Protein AF-L8JLE4-F1 (afdb_monomer_lite)

Radius of gyration: 19.49 Å; chains: 1; bounding box: 51×29×61 Å

Sequence (189 aa):
MNAYKGDLSGYEKYTSSFHVGIQLNRKHRVNGNFNMGFGNINGENRNFTFESDQQPLPVPNKFVKTQFFYINYDLHYNIIKKKNVILYFSQGIGLIRFSPEDADGNSLTENQNTREADETYRKESFMLPTSLGAIFILPNQYGVSVQAGFYNTLTDYLDNISNLGDSKKDNILAFRLAFFVPVKFKDEQ

pLDDT: mean 92.21, std 7.33, range [43.84, 98.38]

Structure (mmCIF, N/CA/C/O backbone):
data_AF-L8JLE4-F1
#
_entry.id   AF-L8JLE4-F1
#
loop_
_atom_site.group_PDB
_atom_site.id
_atom_site.type_symbol
_atom_site.label_atom_id
_atom_site.label_alt_id
_atom_site.label_comp_id
_atom_site.label_asym_id
_atom_site.label_entity_id
_atom_site.label_seq_id
_atom_site.pdbx_PDB_ins_code
_atom_site.Cartn_x
_atom_site.Cartn_y
_atom_site.Cartn_z
_atom_site.occupancy
_atom_site.B_iso_or_equiv
_atom_site.auth_seq_id
_atom_site.auth_comp_id
_atom_site.auth_asym_id
_atom_site.auth_atom_id
_atom_site.pdbx_PDB_model_num
ATOM 1 N N . MET A 1 1 ? -10.608 -1.095 -2.701 1.00 91.75 1 MET A N 1
ATOM 2 C CA . MET A 1 1 ? -10.269 -0.531 -4.023 1.00 91.75 1 MET A CA 1
ATOM 3 C C . MET A 1 1 ? -8.978 0.240 -3.888 1.00 91.75 1 MET A C 1
ATOM 5 O O . MET A 1 1 ? -8.827 0.927 -2.884 1.00 91.75 1 MET A O 1
ATOM 9 N N . ASN A 1 2 ? -8.081 0.146 -4.864 1.00 92.94 2 ASN A N 1
ATOM 10 C CA . ASN A 1 2 ? -6.806 0.853 -4.850 1.00 92.94 2 ASN A CA 1
ATOM 11 C C . ASN A 1 2 ? -6.581 1.615 -6.152 1.00 92.94 2 ASN A C 1
ATOM 13 O O . ASN A 1 2 ? -6.945 1.110 -7.211 1.00 92.94 2 ASN A O 1
ATOM 17 N N . ALA A 1 3 ? -5.926 2.762 -6.064 1.00 94.00 3 ALA A N 1
ATOM 18 C CA . ALA A 1 3 ? -5.353 3.486 -7.186 1.00 94.00 3 ALA A CA 1
ATOM 19 C C . ALA A 1 3 ? -3.873 3.748 -6.906 1.00 94.00 3 ALA A C 1
ATOM 21 O O . ALA A 1 3 ? -3.465 3.870 -5.752 1.00 94.00 3 ALA A O 1
ATOM 22 N N . TYR A 1 4 ? -3.073 3.832 -7.958 1.00 93.00 4 TYR A N 1
ATOM 23 C CA . TYR A 1 4 ? -1.621 3.940 -7.870 1.00 93.00 4 TYR A CA 1
ATOM 24 C C . TYR A 1 4 ? -1.125 5.278 -8.406 1.00 93.00 4 TYR A C 1
ATOM 26 O O . TYR A 1 4 ? -1.687 5.799 -9.370 1.00 93.00 4 TYR A O 1
ATOM 34 N N . LYS A 1 5 ? -0.067 5.801 -7.784 1.00 93.12 5 LYS A N 1
ATOM 35 C CA . LYS A 1 5 ? 0.724 6.906 -8.308 1.00 93.12 5 LYS A CA 1
ATOM 36 C C . LYS A 1 5 ? 2.210 6.553 -8.354 1.00 93.12 5 LYS A C 1
ATOM 38 O O . LYS A 1 5 ? 2.770 6.221 -7.308 1.00 93.12 5 LYS A O 1
ATOM 43 N N . GLY A 1 6 ? 2.798 6.759 -9.530 1.00 91.25 6 GLY A N 1
ATOM 44 C CA . GLY A 1 6 ? 4.232 6.742 -9.833 1.00 91.25 6 GLY A CA 1
ATOM 45 C C . GLY A 1 6 ? 4.472 7.180 -11.280 1.00 91.25 6 GLY A C 1
ATOM 46 O O . GLY A 1 6 ? 3.739 8.054 -11.750 1.00 91.25 6 GLY A O 1
ATOM 47 N N . ASP A 1 7 ? 5.445 6.610 -11.991 1.00 91.06 7 ASP A N 1
ATOM 48 C CA . ASP A 1 7 ? 5.823 7.076 -13.337 1.00 91.06 7 ASP A CA 1
ATOM 49 C C . ASP A 1 7 ? 4.777 6.725 -14.404 1.00 91.06 7 ASP A C 1
ATOM 51 O O . ASP A 1 7 ? 4.547 7.480 -15.357 1.00 91.06 7 ASP A O 1
ATOM 55 N N . LEU A 1 8 ? 4.078 5.600 -14.223 1.00 90.44 8 LEU A N 1
ATOM 56 C CA . LEU A 1 8 ? 3.057 5.137 -15.168 1.00 90.44 8 LEU A CA 1
ATOM 57 C C . LEU A 1 8 ? 1.608 5.514 -14.801 1.00 90.44 8 LEU A C 1
ATOM 59 O O . LEU A 1 8 ? 0.689 5.138 -15.529 1.00 90.44 8 LEU A O 1
ATOM 63 N N . SER A 1 9 ? 1.333 6.202 -13.685 1.00 92.44 9 SER A N 1
ATOM 64 C CA . SER A 1 9 ? -0.040 6.636 -13.352 1.00 92.44 9 SER A CA 1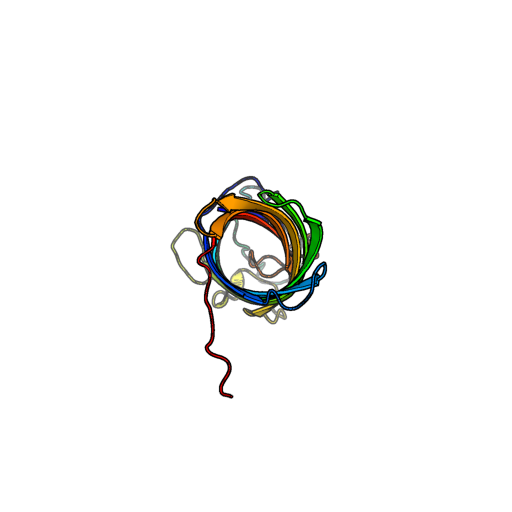
ATOM 65 C C . SER A 1 9 ? -0.109 7.739 -12.294 1.00 92.44 9 SER A C 1
ATOM 67 O O . SER A 1 9 ? 0.752 7.837 -11.428 1.00 92.44 9 SER A O 1
ATOM 69 N N . GLY A 1 10 ? -1.196 8.521 -12.307 1.00 91.00 10 GLY A N 1
ATOM 70 C CA . GLY A 1 10 ? -1.498 9.586 -11.343 1.00 91.00 10 GLY A CA 1
ATOM 71 C C . GLY A 1 10 ? -2.768 9.371 -10.505 1.00 91.00 10 GLY A C 1
ATOM 72 O O . GLY A 1 10 ? -3.439 10.349 -10.193 1.00 91.00 10 GLY A O 1
ATOM 73 N N . TYR A 1 11 ? -3.100 8.128 -10.129 1.00 90.19 11 TYR A N 1
ATOM 74 C CA . TYR A 1 11 ? -4.356 7.692 -9.477 1.00 90.19 11 TYR A CA 1
ATOM 75 C C . TYR A 1 11 ? -5.583 7.547 -10.391 1.00 90.19 11 TYR A C 1
ATOM 77 O O . TYR A 1 11 ? -6.723 7.662 -9.946 1.00 90.19 11 TYR A O 1
ATOM 85 N N . GLU A 1 12 ? -5.372 7.248 -11.666 1.00 87.25 12 GLU A N 1
ATOM 86 C CA . GLU A 1 12 ? -6.450 7.254 -12.664 1.00 87.25 12 GLU A CA 1
ATOM 87 C C . GLU A 1 12 ? -7.260 5.950 -12.704 1.00 87.25 12 GLU A C 1
ATOM 89 O O . GLU A 1 12 ? -8.436 5.949 -13.070 1.00 87.25 12 GLU A O 1
ATOM 94 N N . LYS A 1 13 ? -6.643 4.821 -12.329 1.00 90.56 13 LYS A N 1
ATOM 95 C CA . LYS A 1 13 ? -7.244 3.485 -12.438 1.00 90.56 13 LYS A CA 1
ATOM 96 C C . LYS A 1 13 ? -7.468 2.866 -11.066 1.00 90.56 13 LYS A C 1
ATOM 98 O O . LYS A 1 13 ? -6.533 2.708 -10.282 1.00 90.56 13 LYS A O 1
ATOM 103 N N . TYR A 1 14 ? -8.709 2.448 -10.816 1.00 92.19 14 TYR A N 1
ATOM 104 C CA . TYR A 1 14 ? -9.087 1.739 -9.601 1.00 92.19 14 TYR A CA 1
ATOM 105 C C . TYR A 1 14 ? -9.151 0.233 -9.820 1.00 92.19 14 TYR A C 1
ATOM 107 O O . TYR A 1 14 ? -9.720 -0.262 -10.789 1.00 92.19 14 TYR A O 1
ATOM 115 N N . THR A 1 15 ? -8.606 -0.500 -8.864 1.00 94.38 15 THR A N 1
ATOM 116 C CA . THR A 1 15 ? -8.507 -1.961 -8.866 1.00 94.38 15 THR A CA 1
ATOM 117 C C . THR A 1 15 ? -9.026 -2.523 -7.547 1.00 94.38 15 THR A C 1
ATOM 119 O O . THR A 1 15 ? -9.175 -1.807 -6.551 1.00 94.38 15 THR A O 1
ATOM 122 N N . SER A 1 16 ? -9.370 -3.806 -7.528 1.00 92.12 16 SER A N 1
ATOM 123 C CA . SER A 1 16 ? -9.903 -4.474 -6.342 1.00 92.12 16 SER A CA 1
ATOM 124 C C . SER A 1 16 ? -8.796 -4.914 -5.376 1.00 92.12 16 SER A C 1
ATOM 126 O O . SER A 1 16 ? -7.662 -5.209 -5.758 1.00 92.12 16 SER A O 1
ATOM 128 N N . SER A 1 17 ? -9.152 -4.956 -4.093 1.00 94.19 17 SER A N 1
ATOM 129 C CA . SER A 1 17 ? -8.318 -5.471 -3.007 1.00 94.19 17 SER A CA 1
ATOM 130 C C . SER A 1 17 ? -9.176 -6.135 -1.951 1.00 94.19 17 SER A C 1
ATOM 132 O O . SER A 1 17 ? -10.320 -5.733 -1.724 1.00 94.19 17 SER A O 1
ATOM 134 N N . PHE A 1 18 ? -8.588 -7.118 -1.283 1.00 96.56 18 PHE A N 1
ATOM 135 C CA . PHE A 1 18 ? -9.144 -7.784 -0.122 1.00 96.56 18 PHE A CA 1
ATOM 136 C C . PHE A 1 18 ? -8.224 -7.570 1.078 1.00 96.56 18 PHE A C 1
ATOM 138 O O . PHE A 1 18 ? -7.002 -7.503 0.941 1.00 96.56 18 PHE A O 1
ATOM 145 N N . HIS A 1 19 ? -8.813 -7.454 2.262 1.00 96.12 19 HIS A N 1
ATOM 146 C CA . HIS A 1 19 ? -8.064 -7.315 3.500 1.00 96.12 19 HIS A CA 1
ATOM 147 C C . HIS A 1 19 ? -8.797 -7.997 4.647 1.00 96.12 19 HIS A C 1
ATOM 149 O O . HIS A 1 19 ? -10.021 -8.115 4.649 1.00 96.12 19 HIS A O 1
ATOM 155 N N . VAL A 1 20 ? -8.022 -8.410 5.638 1.00 97.19 20 VAL A N 1
ATOM 156 C CA . VAL A 1 20 ? -8.501 -8.935 6.909 1.00 97.19 20 VAL A CA 1
ATOM 157 C C . VAL A 1 20 ? -7.618 -8.375 8.015 1.00 97.19 20 VAL A C 1
ATOM 159 O O . VAL A 1 20 ? -6.424 -8.138 7.816 1.00 97.19 20 VAL A O 1
ATOM 162 N N . GLY A 1 21 ? -8.201 -8.134 9.181 1.00 96.12 21 GLY A N 1
ATOM 163 C CA . GLY A 1 21 ? -7.460 -7.575 10.297 1.00 96.12 21 GLY A CA 1
ATOM 164 C C . GLY A 1 21 ? -8.092 -7.871 11.644 1.00 96.12 21 GLY A C 1
ATOM 165 O O . GLY A 1 21 ? -9.248 -8.283 11.740 1.00 96.12 21 GLY A O 1
ATOM 166 N N . ILE A 1 22 ? -7.297 -7.663 12.686 1.00 96.19 22 ILE A N 1
ATOM 167 C CA . ILE A 1 22 ? -7.683 -7.816 14.083 1.00 96.19 22 ILE A CA 1
ATOM 168 C C . ILE A 1 22 ? -7.413 -6.489 14.786 1.00 96.19 22 ILE A C 1
ATOM 170 O O . ILE A 1 22 ? -6.262 -6.085 14.966 1.00 96.19 22 ILE A O 1
ATOM 174 N N . GLN A 1 23 ? -8.488 -5.845 15.242 1.00 94.75 23 GLN A N 1
ATOM 175 C CA . GLN A 1 23 ? -8.408 -4.608 16.010 1.00 94.75 23 GLN A CA 1
ATOM 176 C C . GLN A 1 23 ? -8.417 -4.894 17.517 1.00 94.75 23 GLN A C 1
ATOM 178 O O . GLN A 1 23 ? -9.382 -5.410 18.081 1.00 94.75 23 GLN A O 1
ATOM 183 N N . LEU A 1 24 ? -7.346 -4.485 18.190 1.00 93.25 24 LEU A N 1
ATOM 184 C CA . LEU A 1 24 ? -7.148 -4.590 19.630 1.00 93.25 24 LEU A CA 1
ATOM 185 C C . LEU A 1 24 ? -7.745 -3.368 20.338 1.00 93.25 24 LEU A C 1
ATOM 187 O O . LEU A 1 24 ? -7.118 -2.311 20.453 1.00 93.25 24 LEU A O 1
ATOM 191 N N . ASN A 1 25 ? -8.954 -3.530 20.871 1.00 86.69 25 ASN A N 1
ATOM 192 C CA . ASN A 1 25 ? -9.692 -2.475 21.571 1.00 86.69 25 ASN A CA 1
ATOM 193 C C . ASN A 1 25 ? -9.331 -2.378 23.066 1.00 86.69 25 ASN A C 1
ATOM 195 O O . ASN A 1 25 ? -10.204 -2.473 23.925 1.00 86.69 25 ASN A O 1
ATOM 199 N N . ARG A 1 26 ? -8.041 -2.218 23.398 1.00 76.56 26 ARG A N 1
ATOM 200 C CA . ARG A 1 26 ? -7.573 -2.214 24.802 1.00 76.56 26 ARG A CA 1
ATOM 201 C C . ARG A 1 26 ? -7.753 -0.878 25.528 1.00 76.56 26 ARG A C 1
ATOM 203 O O . ARG A 1 26 ? -7.995 -0.876 26.730 1.00 76.56 26 ARG A O 1
ATOM 210 N N . LYS A 1 27 ? -7.599 0.264 24.846 1.00 78.69 27 LYS A N 1
ATOM 211 C CA . LYS A 1 27 ? -7.670 1.602 25.470 1.00 78.69 27 LYS A CA 1
ATOM 212 C C . LYS A 1 27 ? -8.789 2.441 24.857 1.00 78.69 27 LYS A C 1
ATOM 214 O O . LYS A 1 27 ? -9.304 2.163 23.781 1.00 78.69 27 LYS A O 1
ATOM 219 N N . HIS A 1 28 ? -9.195 3.506 25.551 1.00 78.62 28 HIS A N 1
ATOM 220 C CA . HIS A 1 28 ? -10.363 4.281 25.130 1.00 78.62 28 HIS A CA 1
ATOM 221 C C . HIS A 1 28 ? -10.150 5.032 23.798 1.00 78.62 28 HIS A C 1
ATOM 223 O O . HIS A 1 28 ? -11.042 5.013 22.945 1.00 78.62 28 HIS A O 1
ATOM 229 N N . ARG A 1 29 ? -8.977 5.654 23.600 1.00 89.62 29 ARG A N 1
ATOM 230 C CA . ARG A 1 29 ? -8.673 6.500 22.427 1.00 89.62 29 ARG A CA 1
ATOM 231 C C . ARG A 1 29 ? -7.666 5.916 21.439 1.00 89.62 29 ARG A C 1
ATOM 233 O O . ARG A 1 29 ? -7.718 6.302 20.282 1.00 89.62 29 ARG A O 1
ATOM 240 N N . VAL A 1 30 ? -6.784 5.016 21.870 1.00 93.88 30 VAL A N 1
ATOM 241 C CA . VAL A 1 30 ? -5.740 4.431 21.015 1.00 93.88 30 VAL A CA 1
ATOM 242 C C . VAL A 1 30 ? -5.924 2.926 20.962 1.00 93.88 30 VAL A C 1
ATOM 244 O O . VAL A 1 30 ? -5.908 2.273 22.003 1.00 93.88 30 VAL A O 1
ATOM 247 N N . ASN A 1 31 ? -6.077 2.390 19.760 1.00 94.88 31 ASN A N 1
ATOM 248 C CA . ASN A 1 31 ? -6.218 0.963 19.515 1.00 94.88 31 ASN A CA 1
ATOM 249 C C . ASN A 1 31 ? -5.098 0.494 18.590 1.00 94.88 31 ASN A C 1
ATOM 251 O O . ASN A 1 31 ? -4.696 1.221 17.685 1.00 94.88 31 ASN A O 1
ATOM 255 N N . GLY A 1 32 ? -4.605 -0.717 18.821 1.00 95.62 32 GLY A N 1
ATOM 256 C CA . GLY A 1 32 ? -3.736 -1.386 17.858 1.00 95.62 32 GLY A CA 1
ATOM 257 C C . GLY A 1 32 ? -4.589 -2.107 16.825 1.00 95.62 32 GLY A C 1
ATOM 258 O O . GLY A 1 32 ? -5.673 -2.585 17.155 1.00 95.62 32 GLY A O 1
ATOM 259 N N . ASN A 1 33 ? -4.118 -2.204 15.593 1.00 95.69 33 ASN A N 1
ATOM 260 C CA . ASN A 1 33 ? -4.791 -2.966 14.555 1.00 95.69 33 ASN A CA 1
ATOM 261 C C . ASN A 1 33 ? -3.752 -3.696 13.705 1.00 95.69 33 ASN A C 1
ATOM 263 O O . ASN A 1 33 ? -2.846 -3.075 13.160 1.00 95.69 33 ASN A O 1
ATOM 267 N N . PHE A 1 34 ? -3.860 -5.018 13.627 1.00 97.56 34 PHE A N 1
ATOM 268 C CA . PHE A 1 34 ? -3.024 -5.828 12.749 1.00 97.56 34 PHE A CA 1
ATOM 269 C C . PHE A 1 34 ? -3.809 -6.128 11.482 1.00 97.56 34 PHE A C 1
ATOM 271 O O . PHE A 1 34 ? -4.915 -6.653 11.572 1.00 97.56 34 PHE A O 1
ATOM 278 N N . ASN A 1 35 ? -3.253 -5.819 10.315 1.00 96.94 35 ASN A N 1
ATOM 279 C CA . ASN A 1 35 ? -3.920 -6.033 9.039 1.00 96.94 35 ASN A CA 1
ATOM 280 C C . ASN A 1 35 ? -3.011 -6.786 8.082 1.00 96.94 35 ASN A C 1
ATOM 282 O O . ASN A 1 35 ? -1.797 -6.595 8.058 1.00 96.94 35 ASN A O 1
ATOM 286 N N . MET A 1 36 ? -3.640 -7.586 7.237 1.00 97.56 36 MET A N 1
ATOM 287 C CA . MET A 1 36 ? -3.027 -8.131 6.042 1.00 97.56 36 MET A CA 1
ATOM 288 C C . MET A 1 36 ? -4.001 -8.026 4.879 1.00 97.56 36 MET A C 1
ATOM 290 O O . MET A 1 36 ? -5.221 -7.972 5.064 1.00 97.56 36 MET A O 1
ATOM 294 N N . GLY A 1 37 ? -3.477 -7.989 3.667 1.00 97.19 37 GLY A N 1
ATOM 295 C CA . GLY A 1 37 ? -4.316 -7.915 2.487 1.00 97.19 37 GLY A CA 1
ATOM 296 C C . GLY A 1 37 ? -3.556 -8.215 1.218 1.00 97.19 37 GLY A C 1
ATOM 297 O O . GLY A 1 37 ? -2.329 -8.259 1.195 1.00 97.19 37 GLY A O 1
ATOM 298 N N . PHE A 1 38 ? -4.320 -8.420 0.158 1.00 97.44 38 PHE A N 1
ATOM 299 C CA . PHE A 1 38 ? -3.800 -8.599 -1.182 1.00 97.44 38 PHE A CA 1
ATOM 300 C C . PHE A 1 38 ? -4.648 -7.806 -2.169 1.00 97.44 38 PHE A C 1
ATOM 302 O O . PHE A 1 38 ? -5.833 -7.536 -1.942 1.00 97.44 38 PHE A O 1
ATOM 309 N N . GLY A 1 39 ? -4.046 -7.399 -3.271 1.00 96.38 39 GLY A N 1
ATOM 310 C CA . GLY A 1 39 ? -4.737 -6.623 -4.281 1.00 96.38 39 GLY A CA 1
ATOM 311 C C . GLY A 1 39 ? -3.906 -6.442 -5.528 1.00 96.38 39 GLY A C 1
ATOM 312 O O . GLY A 1 39 ? -2.828 -7.011 -5.675 1.00 96.38 39 GLY A O 1
ATOM 313 N N . ASN A 1 40 ? -4.446 -5.628 -6.419 1.00 95.75 40 ASN A N 1
ATOM 314 C CA . ASN A 1 40 ? -3.776 -5.234 -7.642 1.00 95.75 40 ASN A CA 1
ATOM 315 C C . ASN A 1 40 ? -3.635 -3.715 -7.670 1.00 95.75 40 ASN A C 1
ATOM 317 O O . ASN A 1 40 ? -4.337 -3.019 -6.931 1.00 95.75 40 ASN A O 1
ATOM 321 N N . ILE A 1 41 ? -2.747 -3.230 -8.525 1.00 95.62 41 ILE A N 1
ATOM 322 C CA . ILE A 1 41 ? -2.707 -1.869 -9.054 1.00 95.62 41 ILE A CA 1
ATOM 323 C C . ILE A 1 41 ? -2.348 -1.946 -10.537 1.00 95.62 41 ILE A C 1
ATOM 325 O O . ILE A 1 41 ? -1.662 -2.878 -10.954 1.00 95.62 41 ILE A O 1
ATOM 329 N N . ASN A 1 42 ? -2.793 -0.963 -11.315 1.00 94.94 42 ASN A N 1
ATOM 330 C CA . ASN A 1 42 ? -2.479 -0.871 -12.737 1.00 94.94 42 ASN A CA 1
ATOM 331 C C . ASN A 1 42 ? -1.938 0.527 -13.050 1.00 94.94 42 ASN A C 1
ATOM 333 O O . ASN A 1 42 ? -2.468 1.513 -12.532 1.00 94.94 42 ASN A O 1
ATOM 337 N N . GLY A 1 43 ? -0.957 0.604 -13.944 1.00 93.69 43 GLY A N 1
ATOM 338 C CA . GLY A 1 43 ? -0.424 1.845 -14.504 1.00 93.69 43 GLY A CA 1
ATOM 339 C C . GLY A 1 43 ? -0.294 1.746 -16.020 1.00 93.69 43 GLY A C 1
ATOM 340 O O . GLY A 1 43 ? -0.116 0.658 -16.566 1.00 93.69 43 GLY A O 1
ATOM 341 N N . GLU A 1 44 ? -0.453 2.866 -16.717 1.00 93.69 44 GLU A N 1
ATOM 342 C CA . GLU A 1 44 ? -0.236 2.948 -18.159 1.00 93.69 44 GLU A CA 1
ATOM 343 C C . GLU A 1 44 ? 0.154 4.369 -18.561 1.00 93.69 44 GLU A C 1
ATOM 345 O O . GLU A 1 44 ? -0.623 5.302 -18.375 1.00 93.69 44 GLU A O 1
ATOM 350 N N . ASN A 1 45 ? 1.310 4.506 -19.204 1.00 92.69 45 ASN A N 1
ATOM 351 C CA . ASN A 1 45 ? 1.731 5.732 -19.862 1.00 92.69 45 ASN A CA 1
ATOM 352 C C . ASN A 1 45 ? 2.307 5.401 -21.247 1.00 92.69 45 ASN A C 1
ATOM 354 O O . ASN A 1 45 ? 3.463 5.013 -21.404 1.00 92.69 45 ASN A O 1
ATOM 358 N N . ARG A 1 46 ? 1.483 5.557 -22.291 1.00 89.00 46 ARG A N 1
ATOM 359 C CA . ARG A 1 46 ? 1.880 5.253 -23.682 1.00 89.00 46 ARG A CA 1
ATOM 360 C C . ARG A 1 46 ? 2.965 6.187 -24.217 1.00 89.00 46 ARG A C 1
ATOM 362 O O . ARG A 1 46 ? 3.728 5.793 -25.106 1.00 89.00 46 ARG A O 1
ATOM 369 N N . ASN A 1 47 ? 3.021 7.390 -23.656 1.00 90.19 47 ASN A N 1
ATOM 370 C CA . ASN A 1 47 ? 3.949 8.449 -24.021 1.00 90.19 47 ASN A CA 1
ATOM 371 C C . ASN A 1 47 ? 5.126 8.522 -23.040 1.00 90.19 47 ASN A C 1
ATOM 373 O O . ASN A 1 47 ? 5.768 9.562 -22.961 1.00 90.19 47 ASN A O 1
ATOM 377 N N . PHE A 1 48 ? 5.392 7.448 -22.286 1.00 89.56 48 PHE A N 1
ATOM 378 C CA . PHE A 1 48 ? 6.547 7.387 -21.404 1.00 89.56 48 PHE A CA 1
ATOM 379 C C . PHE A 1 48 ? 7.836 7.567 -22.211 1.00 89.56 48 PHE A C 1
ATOM 381 O O . PHE A 1 48 ? 8.063 6.877 -23.213 1.00 89.56 48 PHE A O 1
ATOM 388 N N . THR A 1 49 ? 8.646 8.517 -21.764 1.00 87.31 49 THR A N 1
ATOM 389 C CA . THR A 1 49 ? 9.958 8.862 -22.302 1.00 87.31 49 THR A CA 1
ATOM 390 C C . THR A 1 49 ? 10.953 8.822 -21.159 1.00 87.31 49 THR A C 1
ATOM 392 O O . THR A 1 49 ? 10.608 9.221 -20.051 1.00 87.31 49 THR A O 1
ATOM 395 N N . PHE A 1 50 ? 12.168 8.377 -21.445 1.00 89.31 50 PHE A N 1
ATOM 396 C CA . PHE A 1 50 ? 13.251 8.267 -20.478 1.00 89.31 50 PHE A CA 1
ATOM 397 C C . PHE A 1 50 ? 14.546 8.767 -21.115 1.00 89.31 50 PHE A C 1
ATOM 399 O O . PHE A 1 50 ? 14.673 8.792 -22.345 1.00 89.31 50 PHE A O 1
ATOM 406 N N . GLU A 1 51 ? 15.500 9.134 -20.274 1.00 84.75 51 GLU A N 1
ATOM 407 C CA . GLU A 1 51 ? 16.869 9.445 -20.670 1.00 84.75 51 GLU A CA 1
ATOM 408 C C . GLU A 1 51 ? 17.781 8.367 -20.078 1.00 84.75 51 GLU A C 1
ATOM 410 O O . GLU A 1 51 ? 17.690 8.063 -18.893 1.00 84.75 51 GLU A O 1
ATOM 415 N N . SER A 1 52 ? 18.619 7.745 -20.910 1.00 84.62 52 SER A N 1
ATOM 416 C CA . SER A 1 52 ? 19.578 6.723 -20.481 1.00 84.62 52 SER A CA 1
ATOM 417 C C . SER A 1 52 ? 20.815 6.779 -21.368 1.00 84.62 52 SER A C 1
ATOM 419 O O . SER A 1 52 ? 20.707 6.840 -22.596 1.00 84.62 52 SER A O 1
ATOM 421 N N . ASP A 1 53 ? 21.987 6.715 -20.742 1.00 85.62 53 ASP A N 1
ATOM 422 C CA . ASP A 1 53 ? 23.279 6.636 -21.429 1.00 85.62 53 ASP A CA 1
ATOM 423 C C . ASP A 1 53 ? 23.685 5.179 -21.740 1.00 85.62 53 ASP A C 1
ATOM 425 O O . ASP A 1 53 ? 24.742 4.923 -22.327 1.00 85.62 53 ASP A O 1
ATOM 429 N N . GLN A 1 54 ? 22.854 4.200 -21.361 1.00 85.00 54 GLN A N 1
ATOM 430 C CA . GLN A 1 54 ? 23.134 2.777 -21.523 1.00 85.00 54 GLN A CA 1
ATOM 431 C C . GLN A 1 54 ? 23.167 2.346 -22.999 1.00 85.00 54 GLN A C 1
ATOM 433 O O . GLN A 1 54 ? 22.363 2.781 -23.825 1.00 85.00 54 GLN A O 1
ATOM 438 N N . GLN A 1 55 ? 24.068 1.412 -23.328 1.00 84.81 55 GLN A N 1
ATOM 439 C CA . GLN A 1 55 ? 24.107 0.723 -24.622 1.00 84.81 55 GLN A CA 1
ATOM 440 C C . GLN A 1 55 ? 24.149 -0.807 -24.427 1.00 84.81 55 GLN A C 1
ATOM 442 O O . GLN A 1 55 ? 25.101 -1.302 -23.821 1.00 84.81 55 GLN A O 1
ATOM 447 N N . PRO A 1 56 ? 23.173 -1.576 -24.958 1.00 85.12 56 PRO A N 1
ATOM 448 C CA . PRO A 1 56 ? 21.993 -1.121 -25.699 1.00 85.12 56 PRO A CA 1
ATOM 449 C C . PRO A 1 56 ? 20.994 -0.372 -24.804 1.00 85.12 56 PRO A C 1
ATOM 451 O O . PRO A 1 56 ? 20.910 -0.638 -23.604 1.00 85.12 56 PRO A O 1
ATOM 454 N N . LEU A 1 57 ? 20.229 0.542 -25.409 1.00 88.25 57 LEU A N 1
ATOM 455 C CA . LEU A 1 57 ? 19.191 1.298 -24.706 1.00 88.25 57 LEU A CA 1
ATOM 456 C C . LEU A 1 57 ? 18.133 0.355 -24.102 1.00 88.25 57 LEU A C 1
ATOM 458 O O . LEU A 1 57 ? 17.708 -0.586 -24.786 1.00 88.25 57 LEU A O 1
ATOM 462 N N . PRO A 1 58 ? 17.677 0.612 -22.864 1.00 89.44 58 PRO A N 1
ATOM 463 C CA . PRO A 1 58 ? 16.601 -0.153 -22.259 1.00 89.44 58 PRO A CA 1
ATOM 464 C C . PRO A 1 58 ? 15.272 0.085 -22.987 1.00 89.44 58 PRO A C 1
ATOM 466 O O . PRO A 1 58 ? 15.063 1.084 -23.676 1.00 89.44 58 PRO A O 1
ATOM 469 N N . VAL A 1 59 ? 14.351 -0.861 -22.835 1.00 91.00 59 VAL A N 1
ATOM 470 C CA . VAL A 1 59 ? 12.994 -0.808 -23.385 1.00 91.00 59 VAL A CA 1
ATOM 471 C C . VAL A 1 59 ? 12.015 -0.847 -22.211 1.00 91.00 59 VAL A C 1
ATOM 473 O O . VAL A 1 59 ? 11.506 -1.920 -21.877 1.00 91.00 59 VAL A O 1
ATOM 476 N N . PRO A 1 60 ? 11.774 0.292 -21.536 1.00 91.56 60 PRO A N 1
ATOM 477 C CA . PRO A 1 60 ? 10.904 0.330 -20.371 1.00 91.56 60 PRO A CA 1
ATOM 478 C C . PRO A 1 60 ? 9.476 -0.064 -20.728 1.00 91.56 60 PRO A C 1
ATOM 480 O O . PRO A 1 60 ? 8.981 0.148 -21.843 1.00 91.56 60 PRO A O 1
ATOM 483 N N . ASN A 1 61 ? 8.785 -0.624 -19.744 1.00 93.19 61 ASN A N 1
ATOM 484 C CA . ASN A 1 61 ? 7.381 -0.955 -19.881 1.00 93.19 61 ASN A CA 1
ATOM 485 C C . ASN A 1 61 ? 6.523 0.318 -19.926 1.00 93.19 61 ASN A C 1
ATOM 487 O O . ASN A 1 61 ? 6.763 1.296 -19.232 1.00 93.19 61 ASN A O 1
ATOM 491 N N . LYS A 1 62 ? 5.473 0.296 -20.748 1.00 92.50 62 LYS A N 1
ATOM 492 C CA . LYS A 1 62 ? 4.481 1.389 -20.841 1.00 92.50 62 LYS A CA 1
ATOM 493 C C . LYS A 1 62 ? 3.184 1.079 -20.114 1.00 92.50 62 LYS A C 1
ATOM 495 O O . LYS A 1 62 ? 2.325 1.941 -19.953 1.00 92.50 62 LYS A O 1
ATOM 500 N N . PHE A 1 63 ? 3.030 -0.176 -19.725 1.00 94.38 63 PHE A N 1
ATOM 501 C CA . PHE A 1 63 ? 1.911 -0.707 -18.981 1.00 94.38 63 PHE A CA 1
ATOM 502 C C . PHE A 1 63 ? 2.475 -1.552 -17.852 1.00 94.38 63 PHE A C 1
ATOM 504 O O . PHE A 1 63 ? 3.503 -2.211 -18.014 1.00 94.38 63 PHE A O 1
ATOM 511 N N . VAL A 1 64 ? 1.786 -1.540 -16.723 1.00 95.25 64 VAL A N 1
ATOM 512 C CA . VAL A 1 64 ? 2.105 -2.413 -15.609 1.00 95.25 64 VAL A CA 1
ATOM 513 C C . VAL A 1 64 ? 0.833 -2.852 -14.911 1.00 95.25 64 VAL A C 1
ATOM 515 O O . VAL A 1 64 ? -0.093 -2.062 -14.688 1.00 95.25 64 VAL A O 1
ATOM 518 N N . LYS A 1 65 ? 0.807 -4.122 -14.533 1.00 96.50 65 LYS A N 1
ATOM 519 C CA . LYS A 1 65 ? -0.138 -4.671 -13.576 1.00 96.50 65 LYS A CA 1
ATOM 520 C C . LYS A 1 65 ? 0.663 -5.261 -12.432 1.00 96.50 65 LYS A C 1
ATOM 522 O O . LYS A 1 65 ? 1.409 -6.212 -12.619 1.00 96.50 65 LYS A O 1
ATOM 527 N N . THR A 1 66 ? 0.472 -4.726 -11.237 1.00 96.38 66 THR A N 1
ATOM 528 C CA . THR A 1 66 ? 1.225 -5.157 -10.062 1.00 96.38 66 THR A CA 1
ATOM 529 C C . THR A 1 66 ? 0.294 -5.787 -9.057 1.00 96.38 66 THR A C 1
ATOM 531 O O . THR A 1 66 ? -0.587 -5.139 -8.487 1.00 96.38 66 THR A O 1
ATOM 534 N N . GLN A 1 67 ? 0.511 -7.075 -8.832 1.00 96.94 67 GLN A N 1
ATOM 535 C CA . GLN A 1 67 ? -0.094 -7.799 -7.728 1.00 96.94 67 GLN A CA 1
ATOM 536 C C . GLN A 1 67 ? 0.697 -7.477 -6.466 1.00 96.94 67 GLN A C 1
ATOM 538 O O . GLN A 1 67 ? 1.928 -7.425 -6.502 1.00 96.94 67 GLN A O 1
ATOM 543 N N . PHE A 1 68 ? 0.016 -7.263 -5.346 1.00 97.25 68 PHE A N 1
ATOM 544 C CA . PHE A 1 68 ? 0.690 -7.016 -4.080 1.00 97.25 68 PHE A CA 1
ATOM 545 C C . PHE A 1 68 ? 0.020 -7.731 -2.916 1.00 97.25 68 PHE A C 1
ATOM 547 O O . PHE A 1 68 ? -1.195 -7.929 -2.882 1.00 97.25 68 PHE A O 1
ATOM 554 N N . PHE A 1 69 ? 0.844 -8.068 -1.933 1.00 98.06 69 PHE A N 1
ATOM 555 C CA . PHE A 1 69 ? 0.464 -8.566 -0.625 1.00 98.06 69 PHE A CA 1
ATO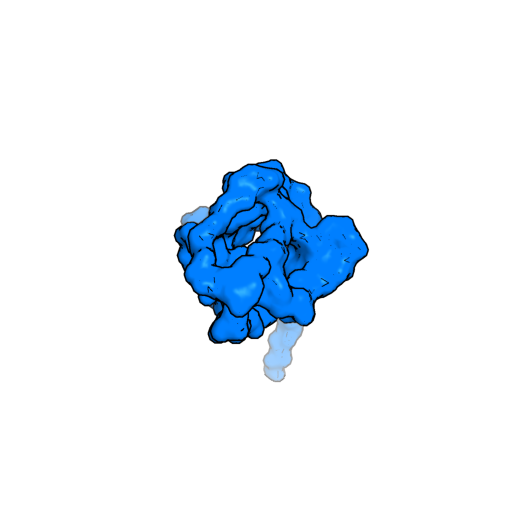M 556 C C . PHE A 1 69 ? 1.101 -7.673 0.433 1.00 98.06 69 PHE A C 1
ATOM 558 O O . PHE A 1 69 ? 2.239 -7.233 0.278 1.00 98.06 69 PHE A O 1
ATOM 565 N N . TYR A 1 70 ? 0.386 -7.401 1.516 1.00 97.88 70 TYR A N 1
ATOM 566 C CA . TYR A 1 70 ? 0.920 -6.596 2.600 1.00 97.88 70 TYR A CA 1
ATOM 567 C C . TYR A 1 70 ? 0.529 -7.129 3.966 1.00 97.88 70 TYR A C 1
ATOM 569 O O . TYR A 1 70 ? -0.519 -7.752 4.140 1.00 97.88 70 TYR A O 1
ATOM 577 N N . ILE A 1 71 ? 1.373 -6.806 4.941 1.00 98.19 71 ILE A N 1
ATOM 578 C CA . ILE A 1 71 ? 1.114 -6.982 6.366 1.00 98.19 71 ILE A CA 1
ATOM 579 C C . ILE A 1 71 ? 1.519 -5.689 7.057 1.00 98.19 71 ILE A C 1
ATOM 581 O O . ILE A 1 71 ? 2.598 -5.153 6.797 1.00 98.19 71 ILE A O 1
ATOM 585 N N . ASN A 1 72 ? 0.679 -5.171 7.945 1.00 97.94 72 ASN A N 1
ATOM 586 C CA . ASN A 1 72 ? 0.993 -3.957 8.676 1.00 97.94 72 ASN A CA 1
ATOM 587 C C . ASN A 1 72 ? 0.357 -3.922 10.065 1.00 97.94 72 ASN A C 1
ATOM 589 O O . ASN A 1 72 ? -0.685 -4.524 10.328 1.00 97.94 72 ASN A O 1
ATOM 593 N N . TYR A 1 73 ? 1.002 -3.168 10.947 1.00 97.94 73 TYR A N 1
ATOM 594 C CA . TYR A 1 73 ? 0.470 -2.792 12.242 1.00 97.94 73 TYR A CA 1
ATOM 595 C C . TYR A 1 73 ? 0.142 -1.301 12.235 1.00 97.94 73 TYR A C 1
ATOM 597 O O . TYR A 1 73 ? 0.976 -0.469 11.883 1.00 97.94 73 TYR A O 1
ATOM 605 N N . ASP A 1 74 ? -1.078 -0.980 12.637 1.00 97.19 74 ASP A N 1
ATOM 606 C CA . ASP A 1 74 ? -1.669 0.349 12.623 1.00 97.19 74 ASP A CA 1
ATOM 607 C C . ASP A 1 74 ? -2.009 0.802 14.048 1.00 97.19 74 ASP A C 1
ATOM 609 O O . ASP A 1 74 ? -2.600 0.060 14.838 1.00 97.19 74 ASP A O 1
ATOM 613 N N . LEU A 1 75 ? -1.692 2.055 14.370 1.00 97.12 75 LEU A N 1
ATOM 614 C CA . LEU A 1 75 ? -2.196 2.740 15.554 1.00 97.12 75 LEU A CA 1
ATOM 615 C C . LEU A 1 75 ? -3.423 3.565 15.176 1.00 97.12 75 LEU A C 1
ATOM 617 O O . LEU A 1 75 ? -3.308 4.596 14.521 1.00 97.12 75 LEU A O 1
ATOM 621 N N . HIS A 1 76 ? -4.594 3.136 15.637 1.00 95.81 76 HIS A N 1
ATOM 622 C CA . HIS A 1 76 ? -5.859 3.839 15.453 1.00 95.81 76 HIS A CA 1
ATOM 623 C C . HIS A 1 76 ? -6.082 4.826 16.599 1.00 95.81 76 HIS A C 1
ATOM 625 O O . HIS A 1 76 ? -6.306 4.429 17.745 1.00 95.81 76 HIS A O 1
ATOM 631 N N . TYR A 1 77 ? -6.080 6.114 16.282 1.00 97.00 77 TYR A N 1
ATOM 632 C CA . TYR A 1 77 ? -6.482 7.184 17.179 1.00 97.00 77 TYR A CA 1
ATOM 633 C C . TYR A 1 77 ? -7.944 7.568 16.926 1.00 97.00 77 TYR A C 1
ATOM 635 O O . TYR A 1 77 ? -8.282 8.144 15.892 1.00 97.00 77 TYR A O 1
ATOM 643 N N . ASN A 1 78 ? -8.822 7.274 17.884 1.00 96.56 78 ASN A N 1
ATOM 644 C CA . ASN A 1 78 ? -10.238 7.633 17.832 1.00 96.56 78 ASN A CA 1
ATOM 645 C C . ASN A 1 78 ? -10.398 9.136 18.113 1.00 96.56 78 ASN A C 1
ATOM 647 O O . ASN A 1 78 ? -10.416 9.552 19.274 1.00 96.56 78 ASN A O 1
ATOM 651 N N . ILE A 1 79 ? -10.541 9.932 17.053 1.00 96.75 79 ILE A N 1
ATOM 652 C CA . ILE A 1 79 ? -10.784 11.380 17.114 1.00 96.75 79 ILE A CA 1
ATOM 653 C C . ILE A 1 79 ? -12.147 11.645 17.758 1.00 96.75 79 ILE A C 1
ATOM 655 O O . ILE A 1 79 ? -12.270 12.438 18.690 1.00 96.75 79 ILE A O 1
ATOM 659 N N . ILE A 1 80 ? -13.177 10.945 17.276 1.00 95.94 80 ILE A N 1
ATOM 660 C CA . ILE A 1 80 ? -14.539 11.014 17.805 1.00 95.94 80 ILE A CA 1
ATOM 661 C C . ILE A 1 80 ? -14.947 9.603 18.186 1.00 95.94 80 ILE A C 1
ATOM 663 O O . ILE A 1 80 ? -14.858 8.689 17.373 1.00 95.94 80 ILE A O 1
ATOM 667 N N . LYS A 1 81 ? -15.436 9.426 19.414 1.00 95.25 81 LYS A N 1
ATOM 668 C CA . LYS A 1 81 ? -15.970 8.149 19.888 1.00 95.25 81 LYS A CA 1
ATOM 669 C C . LYS A 1 81 ? -17.328 8.369 20.543 1.00 95.25 81 LYS A C 1
ATOM 671 O O . LYS A 1 81 ? -17.419 8.828 21.679 1.00 95.25 81 LYS A O 1
ATOM 676 N N . LYS A 1 82 ? -18.390 8.071 19.800 1.00 94.81 82 LYS A N 1
ATOM 677 C CA . LYS A 1 82 ? -19.786 8.041 20.261 1.00 94.81 82 LYS A CA 1
ATOM 678 C C . LYS A 1 82 ? -20.253 6.582 20.324 1.00 94.81 82 LYS A C 1
ATOM 680 O O . LYS A 1 82 ? -19.564 5.685 19.847 1.00 94.81 82 LYS A O 1
ATOM 685 N N . LYS A 1 83 ? -21.443 6.338 20.885 1.00 92.44 83 LYS A N 1
ATOM 686 C CA . LYS A 1 83 ? -22.018 4.986 21.034 1.00 92.44 83 LYS A CA 1
ATOM 687 C C . LYS A 1 83 ? -22.089 4.209 19.710 1.00 92.44 83 LYS A C 1
ATOM 689 O O . LYS A 1 83 ? -21.823 3.015 19.701 1.00 92.44 83 LYS A O 1
ATOM 694 N N . ASN A 1 84 ? -22.430 4.891 18.616 1.00 96.00 84 ASN A N 1
ATOM 695 C CA . ASN A 1 84 ? -22.673 4.269 17.311 1.00 96.00 84 ASN A CA 1
ATOM 696 C C . ASN A 1 84 ? -21.713 4.729 16.214 1.00 96.00 84 ASN A C 1
ATOM 698 O O . ASN A 1 84 ? -21.773 4.202 15.114 1.00 96.00 84 ASN A O 1
ATOM 702 N N . VAL A 1 85 ? -20.854 5.713 16.480 1.00 97.25 85 VAL A N 1
ATOM 703 C CA . VAL A 1 85 ? -19.968 6.291 15.464 1.00 97.25 85 VAL A CA 1
ATOM 704 C C . VAL A 1 85 ? -18.594 6.505 16.065 1.00 97.25 85 VAL A C 1
ATOM 706 O O . VAL A 1 85 ? -18.459 7.136 17.118 1.00 97.25 85 VAL A O 1
ATOM 709 N N . ILE A 1 86 ? -17.577 6.008 15.374 1.00 96.81 86 ILE A N 1
ATOM 710 C CA . ILE A 1 86 ? -16.176 6.227 15.705 1.00 96.81 86 ILE A CA 1
ATOM 711 C C . ILE A 1 86 ? -15.497 6.822 14.481 1.00 96.81 86 ILE A C 1
ATOM 713 O O . ILE A 1 86 ? -15.396 6.150 13.463 1.00 96.81 86 ILE A O 1
ATOM 717 N N . LEU A 1 87 ? -15.022 8.059 14.580 1.00 97.88 87 LEU A N 1
ATOM 718 C CA . LEU A 1 87 ? -14.117 8.642 13.592 1.00 97.88 87 LEU A CA 1
ATOM 719 C C . LEU A 1 87 ? -12.692 8.430 14.086 1.00 97.88 87 LEU A C 1
ATOM 721 O O . LEU A 1 87 ? -12.388 8.768 15.235 1.00 97.88 87 LEU A O 1
ATOM 725 N N . TYR A 1 88 ? -11.824 7.898 13.237 1.00 97.38 88 TYR A N 1
ATOM 726 C CA . TYR A 1 88 ? -10.451 7.602 13.605 1.00 97.38 88 TYR A CA 1
ATOM 727 C C . TYR A 1 88 ? -9.462 8.023 12.525 1.00 97.38 88 TYR A C 1
ATOM 729 O O . TYR A 1 88 ? -9.737 7.958 11.328 1.00 97.38 88 TYR A O 1
ATOM 737 N N . PHE A 1 89 ? -8.288 8.427 12.987 1.00 97.88 89 PHE A N 1
ATOM 738 C CA . PHE A 1 89 ? -7.078 8.528 12.189 1.00 97.88 89 PHE A CA 1
ATOM 739 C C . PHE A 1 89 ? -6.204 7.315 12.491 1.00 97.88 89 PHE A C 1
ATOM 741 O O . PHE A 1 89 ? -6.210 6.819 13.618 1.00 97.88 89 PHE A O 1
ATOM 748 N N . SER A 1 90 ? -5.457 6.828 11.510 1.00 97.50 90 SER A N 1
ATOM 749 C CA . SER A 1 90 ? -4.533 5.721 11.702 1.00 97.50 90 SER A CA 1
ATOM 750 C C . SER A 1 90 ? -3.198 5.977 11.028 1.00 97.50 90 SER A C 1
ATOM 752 O O . SER A 1 90 ? -3.157 6.378 9.865 1.00 97.50 90 SER A O 1
ATOM 754 N N . GLN A 1 91 ? -2.127 5.675 11.757 1.00 97.88 91 GLN A N 1
ATOM 755 C CA . GLN A 1 91 ? -0.762 5.639 11.251 1.00 97.88 91 GLN A CA 1
ATOM 756 C C . GLN A 1 91 ? -0.163 4.272 11.553 1.00 97.88 91 GLN A C 1
ATOM 758 O O . GLN A 1 91 ? -0.221 3.812 12.696 1.00 97.88 91 GLN A O 1
ATOM 763 N N . GLY A 1 92 ? 0.436 3.647 10.548 1.00 97.31 92 GLY A N 1
ATOM 764 C CA . GLY A 1 92 ? 1.033 2.332 10.687 1.00 97.31 92 GLY A CA 1
ATOM 765 C C . GLY A 1 92 ? 2.450 2.228 10.165 1.00 97.31 92 GLY A C 1
ATOM 766 O O . GLY A 1 92 ? 3.016 3.164 9.593 1.00 97.31 92 GLY A O 1
ATOM 767 N N . ILE A 1 93 ? 2.973 1.023 10.341 1.00 98.19 93 ILE A N 1
ATOM 768 C CA . ILE A 1 93 ? 4.189 0.509 9.729 1.00 98.19 93 ILE A CA 1
ATOM 769 C C . ILE A 1 93 ? 3.904 -0.898 9.213 1.00 98.19 93 ILE A C 1
ATOM 771 O O . ILE A 1 93 ? 3.204 -1.683 9.858 1.00 98.19 93 ILE A O 1
ATOM 775 N N . GLY A 1 94 ? 4.427 -1.224 8.042 1.00 97.50 94 GLY A N 1
ATOM 776 C CA . GLY A 1 94 ? 4.246 -2.543 7.467 1.00 97.50 94 GLY A CA 1
ATOM 777 C C . GLY A 1 94 ? 5.265 -2.887 6.404 1.00 97.50 94 GLY A C 1
ATOM 778 O O . GLY A 1 94 ? 6.175 -2.117 6.100 1.00 97.50 94 GLY A O 1
ATOM 779 N N . LEU A 1 95 ? 5.062 -4.069 5.847 1.00 98.06 95 LEU A N 1
ATOM 780 C CA . LEU A 1 95 ? 5.801 -4.612 4.725 1.00 98.06 95 LEU A CA 1
ATOM 781 C C . LEU A 1 95 ? 4.827 -4.841 3.578 1.00 98.06 95 LEU A C 1
ATOM 783 O O . LEU A 1 95 ? 3.692 -5.280 3.786 1.00 98.06 95 LEU A O 1
ATOM 787 N N . ILE A 1 96 ? 5.286 -4.545 2.372 1.00 97.94 96 ILE A N 1
ATOM 788 C CA . ILE A 1 96 ? 4.581 -4.831 1.133 1.00 97.94 96 ILE A CA 1
ATOM 789 C C . ILE A 1 96 ? 5.494 -5.658 0.238 1.00 97.94 96 ILE A C 1
ATOM 791 O O . ILE A 1 96 ? 6.669 -5.338 0.072 1.00 97.94 96 ILE A O 1
ATOM 795 N N . ARG A 1 97 ? 4.941 -6.723 -0.331 1.00 97.38 97 ARG A N 1
ATOM 796 C CA . ARG A 1 97 ? 5.553 -7.524 -1.384 1.00 97.38 97 ARG A CA 1
ATOM 797 C C . ARG A 1 97 ? 4.743 -7.347 -2.654 1.00 97.38 97 ARG A C 1
ATOM 799 O O . ARG A 1 97 ? 3.516 -7.386 -2.601 1.00 97.38 97 ARG A O 1
ATOM 806 N N . PHE A 1 98 ? 5.415 -7.174 -3.778 1.00 96.81 98 PHE A N 1
ATOM 807 C CA . PHE A 1 98 ? 4.786 -6.888 -5.058 1.00 96.81 98 PHE A CA 1
ATOM 808 C C . PHE A 1 98 ? 5.430 -7.676 -6.199 1.00 96.81 98 PHE A C 1
ATOM 810 O O . PHE A 1 98 ? 6.536 -8.210 -6.092 1.00 96.81 98 PHE A O 1
ATOM 817 N N . SER A 1 99 ? 4.675 -7.844 -7.278 1.00 96.81 99 SER A N 1
ATOM 818 C CA . SER A 1 99 ? 5.068 -8.611 -8.460 1.00 96.81 99 SER A CA 1
ATOM 819 C C . SER A 1 99 ? 4.488 -7.924 -9.698 1.00 96.81 99 SER A C 1
ATOM 821 O O . SER A 1 99 ? 3.316 -8.148 -10.008 1.00 96.81 99 SER A O 1
ATOM 823 N N . PRO A 1 100 ? 5.255 -7.018 -10.337 1.00 95.62 100 PRO A N 1
ATOM 824 C CA . PRO A 1 100 ? 4.830 -6.332 -11.549 1.00 95.62 100 PRO A CA 1
ATOM 825 C C . PRO A 1 100 ? 4.920 -7.248 -12.774 1.00 95.62 100 PRO A C 1
ATOM 827 O O . PRO A 1 100 ? 5.905 -7.966 -12.985 1.00 95.62 100 PRO A O 1
ATOM 830 N N . GLU A 1 101 ? 3.877 -7.179 -13.587 1.00 96.12 101 GLU A N 1
ATOM 831 C CA . GLU A 1 101 ? 3.689 -7.909 -14.836 1.00 96.12 101 GLU A CA 1
ATOM 832 C C . GLU A 1 101 ? 3.380 -6.916 -15.967 1.00 96.12 101 GLU A C 1
ATOM 834 O O . GLU A 1 101 ? 2.798 -5.847 -15.735 1.00 96.12 101 GLU A O 1
ATOM 839 N N . ASP A 1 102 ? 3.774 -7.262 -17.192 1.00 93.75 102 ASP A N 1
ATOM 840 C CA . ASP A 1 102 ? 3.423 -6.505 -18.394 1.00 93.75 102 ASP A CA 1
ATOM 841 C C . ASP A 1 102 ? 1.969 -6.774 -18.845 1.00 93.75 102 ASP A C 1
ATOM 843 O O . ASP A 1 102 ? 1.167 -7.397 -18.143 1.00 93.75 102 ASP A O 1
ATOM 847 N N . ALA A 1 103 ? 1.597 -6.257 -20.020 1.00 90.69 103 ALA A N 1
ATOM 848 C CA . ALA A 1 103 ? 0.253 -6.434 -20.574 1.00 90.69 103 ALA A CA 1
ATOM 849 C C . ALA A 1 103 ? -0.050 -7.889 -20.980 1.00 90.69 103 ALA A C 1
ATOM 851 O O . ALA A 1 103 ? -1.218 -8.280 -20.996 1.00 90.69 103 ALA A O 1
ATOM 852 N N . ASP A 1 104 ? 0.989 -8.671 -21.269 1.00 93.06 104 ASP A N 1
ATOM 853 C CA . ASP A 1 104 ? 0.914 -10.070 -21.688 1.00 93.06 104 ASP A CA 1
ATOM 854 C C . ASP A 1 104 ? 1.037 -11.038 -20.492 1.00 93.06 104 ASP A C 1
ATOM 856 O O . ASP A 1 104 ? 0.876 -12.249 -20.646 1.00 93.06 104 ASP A O 1
ATOM 860 N N . GLY A 1 105 ? 1.267 -10.513 -19.282 1.00 92.06 105 GLY A N 1
ATOM 861 C CA . GLY A 1 105 ? 1.420 -11.280 -18.046 1.00 92.06 105 GLY A CA 1
ATOM 862 C C . GLY A 1 105 ? 2.846 -11.766 -17.777 1.00 92.06 105 GLY A C 1
ATOM 863 O O . GLY A 1 105 ? 3.046 -12.573 -16.870 1.00 92.06 105 GLY A O 1
ATOM 864 N N . ASN A 1 106 ? 3.844 -11.298 -18.530 1.00 94.12 106 ASN A N 1
ATOM 865 C CA . ASN A 1 106 ? 5.238 -11.646 -18.272 1.00 94.12 106 ASN A CA 1
ATOM 866 C C . ASN A 1 106 ? 5.777 -10.839 -17.090 1.00 94.12 106 ASN A C 1
ATOM 868 O O . ASN A 1 106 ? 5.464 -9.657 -16.924 1.00 94.12 106 ASN A O 1
ATOM 872 N N . SER A 1 107 ? 6.640 -11.457 -16.281 1.00 93.12 107 SER A N 1
ATOM 873 C CA . SER A 1 107 ? 7.247 -10.760 -15.150 1.00 93.12 107 SER A CA 1
ATOM 874 C C . SER A 1 107 ? 8.205 -9.670 -15.625 1.00 93.12 107 SER A C 1
ATOM 876 O O . SER A 1 107 ? 9.233 -9.953 -16.240 1.00 93.12 107 SER A O 1
ATOM 878 N N . LEU A 1 108 ? 7.932 -8.424 -15.234 1.00 92.12 108 LEU A N 1
ATOM 879 C CA . LEU A 1 108 ? 8.851 -7.308 -15.472 1.00 92.12 108 LEU A CA 1
ATOM 880 C C . LEU A 1 108 ? 10.116 -7.421 -14.617 1.00 92.12 108 LEU A C 1
ATOM 882 O O . LEU A 1 108 ? 11.172 -6.921 -14.981 1.00 92.12 108 LEU A O 1
ATOM 886 N N . THR A 1 109 ? 10.034 -8.147 -13.500 1.00 88.75 109 THR A N 1
ATOM 887 C CA . THR A 1 109 ? 11.164 -8.282 -12.578 1.00 88.75 109 THR A CA 1
ATOM 888 C C . THR A 1 109 ? 12.302 -9.137 -13.127 1.00 88.75 109 THR A C 1
ATOM 890 O O . THR A 1 109 ? 13.454 -8.930 -12.738 1.00 88.75 109 THR A O 1
ATOM 893 N N . GLU A 1 110 ? 11.977 -10.083 -14.008 1.00 87.38 110 GLU A N 1
ATOM 894 C CA . GLU A 1 110 ? 12.913 -11.027 -14.629 1.00 87.38 110 GLU A CA 1
ATOM 895 C C . GLU A 1 110 ? 13.454 -10.500 -15.963 1.00 87.38 110 GLU A C 1
ATOM 897 O O . GLU A 1 110 ? 14.510 -10.935 -16.420 1.00 87.38 110 GLU A O 1
ATOM 902 N N . ASN A 1 111 ? 12.778 -9.517 -16.560 1.00 87.38 111 ASN A N 1
ATOM 903 C CA . ASN A 1 111 ? 13.213 -8.876 -17.789 1.00 87.38 111 ASN A CA 1
ATOM 904 C C . ASN A 1 111 ? 14.176 -7.721 -17.479 1.00 87.38 111 ASN A C 1
ATOM 906 O O . ASN A 1 111 ? 13.757 -6.609 -17.186 1.00 87.38 111 ASN A O 1
ATOM 910 N N . GLN A 1 112 ? 15.483 -7.974 -17.535 1.00 84.94 112 GLN A N 1
ATOM 911 C CA . GLN A 1 112 ? 16.487 -6.935 -17.268 1.00 84.94 112 GLN A CA 1
ATOM 912 C C . GLN A 1 112 ? 16.488 -5.808 -18.310 1.00 84.94 112 GLN A C 1
ATOM 914 O O . GLN A 1 112 ? 16.879 -4.696 -17.984 1.00 84.94 112 GLN A O 1
ATOM 919 N N . ASN A 1 113 ? 15.995 -6.058 -19.527 1.00 87.75 113 ASN A N 1
ATOM 920 C CA . ASN A 1 113 ? 16.004 -5.059 -20.599 1.00 87.75 113 ASN A CA 1
ATOM 921 C C . ASN A 1 113 ? 15.018 -3.908 -20.360 1.00 87.75 113 ASN A C 1
ATOM 923 O O . ASN A 1 113 ? 15.056 -2.928 -21.096 1.00 87.75 113 ASN A O 1
ATOM 927 N N . THR A 1 114 ? 14.120 -4.016 -19.379 1.00 88.06 114 THR A N 1
ATOM 928 C CA . THR A 1 114 ? 13.152 -2.962 -19.042 1.00 88.06 114 THR A CA 1
ATOM 929 C C . THR A 1 114 ? 13.691 -1.957 -18.025 1.00 88.06 114 THR A C 1
ATOM 931 O O . THR A 1 114 ? 12.934 -1.096 -17.587 1.00 88.06 114 THR A O 1
ATOM 934 N N . ARG A 1 115 ? 14.967 -2.078 -17.636 1.00 87.12 115 ARG A N 1
ATOM 935 C CA . ARG A 1 115 ? 15.608 -1.342 -16.540 1.00 87.12 115 ARG A CA 1
ATOM 936 C C . ARG A 1 115 ? 17.040 -0.941 -16.885 1.00 87.12 115 ARG A C 1
ATOM 938 O O . ARG A 1 115 ? 17.609 -1.430 -17.860 1.00 87.12 115 ARG A O 1
ATOM 945 N N . GLU A 1 116 ? 17.614 -0.093 -16.041 1.00 86.69 116 GLU A N 1
ATOM 946 C CA . GLU A 1 116 ? 19.044 0.224 -16.062 1.00 86.69 116 GLU A CA 1
ATOM 947 C C . GLU A 1 116 ? 19.896 -1.008 -15.694 1.00 86.69 116 GLU A C 1
ATOM 949 O O . GLU A 1 116 ? 19.532 -1.806 -14.827 1.00 86.69 116 GLU A O 1
ATOM 954 N N . ALA A 1 117 ? 21.048 -1.175 -16.347 1.00 83.56 117 ALA A N 1
ATOM 955 C CA . ALA A 1 117 ? 21.858 -2.397 -16.302 1.00 83.56 117 ALA A CA 1
ATOM 956 C C . ALA A 1 117 ? 22.399 -2.728 -14.901 1.00 83.56 117 ALA A C 1
ATOM 958 O O . ALA A 1 117 ? 22.489 -3.901 -14.536 1.00 83.56 117 ALA A O 1
ATOM 959 N N . ASP A 1 118 ? 22.716 -1.704 -14.108 1.00 83.50 118 ASP A N 1
ATOM 960 C CA . ASP A 1 118 ? 23.275 -1.847 -12.757 1.00 83.50 118 ASP A CA 1
ATOM 961 C C . ASP A 1 118 ? 22.203 -1.782 -11.652 1.00 83.50 118 ASP A C 1
ATOM 963 O O . ASP A 1 118 ? 22.500 -1.720 -10.454 1.00 83.50 118 ASP A O 1
ATOM 967 N N . GLU A 1 119 ? 20.926 -1.805 -12.032 1.00 84.69 119 GLU A N 1
ATOM 968 C CA . GLU A 1 119 ? 19.821 -1.702 -11.095 1.00 84.69 119 GLU A CA 1
ATOM 969 C C . GLU A 1 119 ? 19.499 -3.035 -10.400 1.00 84.69 119 GLU A C 1
ATOM 971 O O . GLU A 1 119 ? 19.171 -4.050 -11.018 1.00 84.69 119 GLU A O 1
ATOM 976 N N . THR A 1 120 ? 19.511 -3.026 -9.062 1.00 85.44 120 THR A N 1
ATOM 977 C CA . THR A 1 120 ? 19.071 -4.173 -8.256 1.00 85.44 120 THR A CA 1
ATOM 978 C C . THR A 1 120 ? 17.612 -4.023 -7.842 1.00 85.44 120 THR A C 1
ATOM 980 O O . THR A 1 120 ? 17.293 -3.386 -6.835 1.00 85.44 120 THR A O 1
ATOM 983 N N . TYR A 1 121 ? 16.726 -4.691 -8.577 1.00 87.50 121 TYR A N 1
ATOM 984 C CA . TYR A 1 121 ? 15.294 -4.674 -8.298 1.00 87.50 121 TYR A CA 1
ATOM 985 C C . TYR A 1 121 ? 14.930 -5.357 -6.974 1.00 87.50 121 TYR A C 1
ATOM 987 O O . TYR A 1 121 ? 15.397 -6.457 -6.661 1.00 87.50 121 TYR A O 1
ATOM 995 N N . ARG A 1 122 ? 14.008 -4.747 -6.223 1.00 89.38 122 ARG A N 1
ATOM 996 C CA . ARG A 1 122 ? 13.470 -5.302 -4.974 1.00 89.38 122 ARG A CA 1
ATOM 997 C C . ARG A 1 122 ? 11.973 -5.542 -5.106 1.00 89.38 122 ARG A C 1
ATOM 999 O O . ARG A 1 122 ? 11.228 -4.631 -5.426 1.00 89.38 122 ARG A O 1
ATOM 1006 N N . LYS A 1 123 ? 11.528 -6.762 -4.789 1.00 93.38 123 LYS A N 1
ATOM 1007 C CA . LYS A 1 123 ? 10.103 -7.164 -4.774 1.00 93.38 123 LYS A CA 1
ATOM 1008 C C . LYS A 1 123 ? 9.391 -6.815 -3.465 1.00 93.38 123 LYS A C 1
ATOM 1010 O O . LYS A 1 123 ? 8.217 -7.136 -3.295 1.00 93.38 123 LYS A O 1
ATOM 1015 N N . GLU A 1 124 ? 10.113 -6.247 -2.507 1.00 95.94 124 GLU A N 1
ATOM 1016 C CA . GLU A 1 124 ? 9.653 -6.029 -1.141 1.00 95.94 124 GLU A CA 1
ATOM 1017 C C . GLU A 1 124 ? 10.094 -4.651 -0.661 1.00 95.94 124 GLU A C 1
ATOM 1019 O O . GLU A 1 124 ? 11.202 -4.198 -0.957 1.00 95.94 124 GLU A O 1
ATOM 1024 N N . SER A 1 125 ? 9.228 -3.985 0.097 1.00 96.44 125 SER A N 1
ATOM 1025 C CA . SER A 1 125 ? 9.524 -2.680 0.673 1.00 96.44 125 SER A CA 1
ATOM 1026 C C . SER A 1 125 ? 8.829 -2.486 2.013 1.00 96.44 125 SER A C 1
ATOM 1028 O O . SER A 1 125 ? 7.804 -3.103 2.320 1.00 96.44 125 SER A O 1
ATOM 1030 N N . PHE A 1 126 ? 9.386 -1.583 2.812 1.00 97.06 126 PHE A N 1
ATOM 1031 C CA . PHE A 1 126 ? 8.661 -1.017 3.935 1.00 97.06 126 PHE A CA 1
ATOM 1032 C C . PHE A 1 126 ? 7.569 -0.076 3.433 1.00 97.06 126 PHE A C 1
ATOM 1034 O O . PHE A 1 126 ? 7.690 0.602 2.414 1.00 97.06 126 PHE A O 1
ATOM 1041 N N . MET A 1 127 ? 6.494 -0.015 4.199 1.00 96.69 127 MET A N 1
ATOM 1042 C CA . MET A 1 127 ? 5.329 0.800 3.916 1.00 96.69 127 MET A CA 1
ATOM 1043 C C . MET A 1 127 ? 4.926 1.547 5.188 1.00 96.69 127 MET A C 1
ATOM 1045 O O . MET A 1 127 ? 4.947 0.987 6.286 1.00 96.69 127 MET A O 1
ATOM 1049 N N . LEU A 1 128 ? 4.516 2.804 5.027 1.00 97.56 128 LEU A N 1
ATOM 1050 C CA . LEU A 1 128 ? 3.985 3.662 6.083 1.00 97.56 128 LEU A CA 1
ATOM 1051 C C . LEU A 1 128 ? 2.528 4.021 5.759 1.00 97.56 128 LEU A C 1
ATOM 1053 O O . LEU A 1 128 ? 2.274 5.034 5.100 1.00 97.56 128 LEU A O 1
ATOM 1057 N N . PRO A 1 129 ? 1.551 3.196 6.173 1.00 97.06 129 PRO A N 1
ATOM 1058 C CA . PRO A 1 129 ? 0.145 3.470 5.934 1.00 97.06 129 PRO A CA 1
ATOM 1059 C C . PRO A 1 129 ? -0.334 4.664 6.754 1.00 97.06 129 PRO A C 1
ATOM 1061 O O . PRO A 1 129 ? -0.110 4.727 7.962 1.00 97.06 129 PRO A O 1
ATOM 1064 N N . THR A 1 130 ? -1.066 5.568 6.117 1.00 97.88 130 THR A N 1
ATOM 1065 C CA . THR A 1 130 ? -1.758 6.674 6.784 1.00 97.88 130 THR A CA 1
ATOM 1066 C C . THR A 1 130 ? -3.200 6.685 6.311 1.00 97.88 130 THR A C 1
ATOM 1068 O O . THR A 1 130 ? -3.455 6.643 5.111 1.00 97.88 130 THR A O 1
ATOM 1071 N N . SER A 1 131 ? -4.170 6.718 7.221 1.00 97.75 131 SER A N 1
ATOM 1072 C CA . SER A 1 131 ? -5.581 6.659 6.834 1.00 97.75 131 SER A CA 1
ATOM 1073 C C . SER A 1 131 ? -6.510 7.418 7.769 1.00 97.75 131 SER A C 1
ATOM 1075 O O . SER A 1 131 ? -6.210 7.650 8.939 1.00 97.75 131 SER A O 1
ATOM 1077 N N . LEU A 1 132 ? -7.672 7.767 7.232 1.00 98.38 132 LEU A N 1
ATOM 1078 C CA . LEU A 1 132 ? -8.814 8.299 7.954 1.00 98.38 132 LEU A CA 1
ATOM 1079 C C . LEU A 1 132 ? -9.996 7.360 7.711 1.00 98.38 132 LEU A C 1
ATOM 1081 O O . LEU A 1 132 ? -10.245 6.940 6.579 1.00 98.38 132 LEU A O 1
ATOM 1085 N N . GLY A 1 133 ? -10.730 7.019 8.762 1.00 97.81 133 GLY A N 1
ATOM 1086 C CA . GLY A 1 133 ? -11.884 6.145 8.632 1.00 97.81 133 GLY A CA 1
ATOM 1087 C C . GLY A 1 133 ? -12.974 6.434 9.644 1.00 97.81 133 GLY A C 1
ATOM 1088 O O . GLY A 1 133 ? -12.768 7.102 10.657 1.00 97.81 133 GLY A O 1
ATOM 1089 N N . ALA A 1 134 ? -14.154 5.906 9.351 1.00 98.12 134 ALA A N 1
ATOM 1090 C CA . ALA A 1 134 ? -15.315 5.960 10.216 1.00 98.12 134 ALA A CA 1
ATOM 1091 C C . ALA A 1 134 ? -15.870 4.549 10.409 1.00 98.12 134 ALA A C 1
ATOM 1093 O O . ALA A 1 134 ? -16.016 3.805 9.443 1.00 98.12 134 ALA A O 1
ATOM 1094 N N . ILE A 1 135 ? -16.190 4.191 11.650 1.00 97.56 135 ILE A N 1
ATOM 1095 C CA . ILE A 1 135 ? -16.841 2.934 12.021 1.00 97.56 135 ILE A CA 1
ATOM 1096 C C . ILE A 1 135 ? -18.235 3.265 12.542 1.00 97.56 135 ILE A C 1
ATOM 1098 O O . ILE A 1 135 ? -18.380 4.034 13.495 1.00 97.56 135 ILE A O 1
ATOM 1102 N N . PHE A 1 136 ? -19.253 2.660 11.945 1.00 98.06 136 PHE A N 1
ATOM 1103 C CA . PHE A 1 136 ? -20.616 2.664 12.447 1.00 98.06 136 PHE A CA 1
ATOM 1104 C C . PHE A 1 136 ? -20.876 1.377 13.230 1.00 98.06 136 PHE A C 1
ATOM 1106 O O . PHE A 1 136 ? -20.770 0.289 12.670 1.00 98.06 136 PHE A O 1
ATOM 1113 N N . ILE A 1 137 ? -21.200 1.492 14.519 1.00 97.31 137 ILE A N 1
ATOM 1114 C CA . ILE A 1 137 ? -21.475 0.358 15.410 1.00 97.31 137 ILE A CA 1
ATOM 1115 C C . ILE A 1 137 ? -22.985 0.138 15.507 1.00 97.31 137 ILE A C 1
ATOM 1117 O O . ILE A 1 137 ? -23.741 1.018 15.935 1.00 97.31 137 ILE A O 1
ATOM 1121 N N . LEU A 1 138 ? -23.409 -1.065 15.137 1.00 96.44 138 LEU A N 1
ATOM 1122 C CA . LEU A 1 138 ? -24.786 -1.534 15.182 1.00 96.44 138 LEU A CA 1
ATOM 1123 C C . LEU A 1 138 ? -25.203 -1.912 16.619 1.00 96.44 138 LEU A C 1
ATOM 1125 O O . LEU A 1 138 ? -24.348 -2.212 17.458 1.00 96.44 138 LEU A O 1
ATOM 1129 N N . PRO A 1 139 ? -26.515 -1.952 16.933 1.00 94.31 139 PRO A N 1
ATOM 1130 C CA . PRO A 1 139 ? -27.005 -2.322 18.267 1.00 94.31 139 PRO A CA 1
ATOM 1131 C C . PRO A 1 139 ? -26.542 -3.705 18.754 1.00 94.31 139 PRO A C 1
ATOM 1133 O O . PRO A 1 139 ? -26.385 -3.916 19.953 1.00 94.31 139 PRO A O 1
ATOM 1136 N N . ASN A 1 140 ? -26.282 -4.630 17.826 1.00 93.56 140 ASN A N 1
ATOM 1137 C CA . ASN A 1 140 ? -25.763 -5.974 18.087 1.00 93.56 140 ASN A CA 1
ATOM 1138 C C . ASN A 1 140 ? -24.223 -6.032 18.207 1.00 93.56 140 ASN A C 1
ATOM 1140 O O . ASN A 1 140 ? -23.662 -7.123 18.210 1.00 93.56 140 ASN A O 1
ATOM 1144 N N . GLN A 1 141 ? -23.544 -4.881 18.311 1.00 92.69 141 GLN A N 1
ATOM 1145 C CA . GLN A 1 141 ? -22.083 -4.722 18.434 1.00 92.69 141 GLN A CA 1
ATOM 1146 C C . GLN A 1 141 ? -21.262 -5.057 17.179 1.00 92.69 141 GLN A C 1
ATOM 1148 O O . GLN A 1 141 ? -20.040 -4.918 17.205 1.00 92.69 141 GLN A O 1
ATOM 1153 N N . TYR A 1 142 ? -21.903 -5.437 16.073 1.00 96.69 142 TYR A N 1
ATOM 1154 C CA . TYR A 1 142 ? -21.237 -5.499 14.773 1.00 96.69 142 TYR A CA 1
ATOM 1155 C C . TYR A 1 142 ? -20.920 -4.087 14.286 1.00 96.69 142 TYR A C 1
ATOM 1157 O O . TYR A 1 142 ? -21.568 -3.119 14.689 1.00 96.69 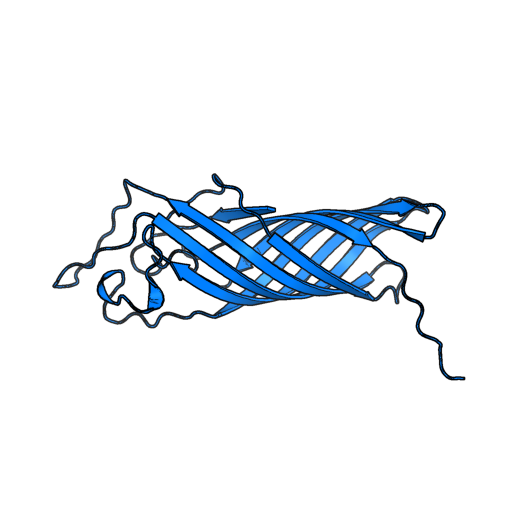142 TYR A O 1
ATOM 1165 N N . GLY A 1 143 ? -19.932 -3.959 13.408 1.00 96.94 143 GLY A N 1
ATOM 1166 C CA . GLY A 1 143 ? -19.577 -2.671 12.826 1.00 96.94 143 GLY A CA 1
ATOM 1167 C C . GLY A 1 143 ? -19.465 -2.717 11.314 1.00 96.94 143 GLY A C 1
ATOM 1168 O O . GLY A 1 143 ? -19.141 -3.749 10.734 1.00 96.94 143 GLY A O 1
ATOM 1169 N N . VAL A 1 144 ? -19.698 -1.576 10.682 1.00 98.06 144 VAL A N 1
ATOM 1170 C CA . VAL A 1 144 ? -19.357 -1.331 9.279 1.00 98.06 144 VAL A CA 1
ATOM 1171 C C . VAL A 1 144 ? -18.391 -0.162 9.263 1.00 98.06 144 VAL A C 1
ATOM 1173 O O . VAL A 1 144 ? -18.660 0.845 9.918 1.00 98.06 144 VAL A O 1
ATOM 1176 N N . SER A 1 145 ? -17.271 -0.271 8.554 1.00 97.50 145 SER A N 1
ATOM 1177 C CA . SER A 1 145 ? -16.359 0.856 8.386 1.00 97.50 145 SER A CA 1
ATOM 1178 C C . SER A 1 145 ? -16.133 1.223 6.938 1.00 97.50 145 SER A C 1
ATOM 1180 O O . SER A 1 145 ? -16.129 0.373 6.050 1.00 97.50 145 SER A O 1
ATOM 1182 N N . VAL A 1 146 ? -15.903 2.515 6.746 1.00 98.06 146 VAL A N 1
ATOM 1183 C CA . VAL A 1 146 ? -15.336 3.083 5.532 1.00 98.06 146 VAL A CA 1
ATOM 1184 C C . VAL A 1 146 ? -14.007 3.733 5.888 1.00 98.06 146 VAL A C 1
ATOM 1186 O O . VAL A 1 146 ? -13.883 4.386 6.926 1.00 98.06 146 VAL A O 1
ATOM 1189 N N . GLN A 1 147 ? -13.001 3.546 5.044 1.00 97.69 147 GLN A N 1
ATOM 1190 C CA . GLN A 1 147 ? -11.663 4.087 5.252 1.00 97.69 147 GLN A CA 1
ATOM 1191 C C . GLN A 1 147 ? -11.073 4.544 3.923 1.00 97.69 147 GLN A C 1
ATOM 1193 O O . GLN A 1 147 ? -11.173 3.836 2.924 1.00 97.69 147 GLN A O 1
ATOM 1198 N N . ALA A 1 148 ? -10.421 5.700 3.940 1.00 97.94 148 ALA A N 1
ATOM 1199 C CA . ALA A 1 148 ? -9.562 6.177 2.868 1.00 97.94 148 ALA A CA 1
ATOM 1200 C C . ALA A 1 148 ? -8.142 6.335 3.421 1.00 97.94 148 ALA A C 1
ATOM 1202 O O . ALA A 1 148 ? -7.957 6.822 4.539 1.00 97.94 148 ALA A O 1
ATOM 1203 N N . GLY A 1 149 ? -7.130 5.916 2.672 1.00 96.50 149 GLY A N 1
ATOM 1204 C CA . GLY A 1 149 ? -5.751 6.024 3.128 1.00 96.50 149 GLY A CA 1
ATOM 1205 C C . GLY A 1 149 ? -4.723 5.863 2.029 1.00 96.50 149 GLY A C 1
ATOM 1206 O O . GLY A 1 149 ? -5.037 5.422 0.932 1.00 96.50 149 GLY A O 1
ATOM 1207 N N . PHE A 1 150 ? -3.487 6.205 2.359 1.00 96.75 150 PHE A N 1
ATOM 1208 C CA . PHE A 1 150 ? -2.324 6.028 1.509 1.00 96.75 150 PHE A CA 1
ATOM 1209 C C . PHE A 1 150 ? -1.429 4.944 2.092 1.00 96.75 150 PHE A C 1
ATOM 1211 O O . PHE A 1 150 ? -1.124 4.962 3.285 1.00 96.75 150 PHE A O 1
ATOM 1218 N N . TYR A 1 151 ? -0.985 4.015 1.254 1.00 95.75 151 TYR A N 1
ATOM 1219 C CA . TYR A 1 151 ? 0.168 3.176 1.543 1.00 95.75 151 TYR A CA 1
ATOM 1220 C C . TYR A 1 151 ? 1.385 3.857 0.934 1.00 95.75 151 TYR A C 1
ATOM 1222 O O . TYR A 1 151 ? 1.640 3.740 -0.266 1.00 95.75 151 TYR A O 1
ATOM 1230 N N . ASN A 1 152 ? 2.104 4.606 1.767 1.00 94.81 152 ASN A N 1
ATOM 1231 C CA . ASN A 1 152 ? 3.329 5.267 1.346 1.00 94.81 152 ASN A CA 1
ATOM 1232 C C . ASN A 1 152 ? 4.446 4.229 1.348 1.00 94.81 152 ASN A C 1
ATOM 1234 O O . ASN A 1 152 ? 4.917 3.833 2.419 1.00 94.81 152 ASN A O 1
ATOM 1238 N N . THR A 1 153 ? 4.820 3.734 0.173 1.00 94.19 153 THR A N 1
ATOM 1239 C CA . THR A 1 153 ? 5.893 2.747 0.068 1.00 94.19 153 THR A CA 1
ATOM 1240 C C . THR A 1 153 ? 7.248 3.454 0.093 1.00 94.19 153 THR A C 1
ATOM 1242 O O . THR A 1 153 ? 7.373 4.616 -0.298 1.00 94.19 153 THR A O 1
ATOM 1245 N N . LEU A 1 154 ? 8.277 2.792 0.619 1.00 93.44 154 LEU A N 1
ATOM 1246 C CA . LEU A 1 154 ? 9.652 3.300 0.592 1.00 93.44 154 LEU A CA 1
ATOM 1247 C C . LEU A 1 154 ? 10.400 2.788 -0.647 1.00 93.44 154 LEU A C 1
ATOM 1249 O O . LEU A 1 154 ? 11.581 2.466 -0.565 1.00 93.44 154 LEU A O 1
ATOM 1253 N N . THR A 1 155 ? 9.690 2.655 -1.767 1.00 91.56 155 THR A N 1
ATOM 1254 C CA . THR A 1 155 ? 10.202 2.166 -3.048 1.00 91.56 155 THR A CA 1
ATOM 1255 C C . THR A 1 155 ? 9.526 2.900 -4.202 1.00 91.56 155 THR A C 1
ATOM 1257 O O . THR A 1 155 ? 8.482 3.518 -4.027 1.00 91.56 155 THR A O 1
ATOM 1260 N N . ASP A 1 156 ? 10.146 2.801 -5.361 1.00 90.38 156 ASP A N 1
ATOM 1261 C CA . ASP A 1 156 ? 9.787 3.277 -6.698 1.00 90.38 156 ASP A CA 1
ATOM 1262 C C . ASP A 1 156 ? 9.718 2.099 -7.701 1.00 90.38 156 ASP A C 1
ATOM 1264 O O . ASP A 1 156 ? 9.863 2.261 -8.906 1.00 90.38 156 ASP A O 1
ATOM 1268 N N . TYR A 1 157 ? 9.549 0.874 -7.186 1.00 91.69 157 TYR A N 1
ATOM 1269 C CA . TYR A 1 157 ? 9.571 -0.363 -7.971 1.00 91.69 157 TYR A CA 1
ATOM 1270 C C . TYR A 1 157 ? 8.186 -0.952 -8.250 1.00 91.69 157 TYR A C 1
ATOM 1272 O O . TYR A 1 157 ? 8.097 -2.051 -8.811 1.00 91.69 157 TYR A O 1
ATOM 1280 N N . LEU A 1 158 ? 7.098 -0.281 -7.860 1.00 91.12 158 LEU A N 1
ATOM 1281 C CA . LEU A 1 158 ? 5.756 -0.815 -8.074 1.00 91.12 158 LEU A CA 1
ATOM 1282 C C . LEU A 1 158 ? 5.384 -0.855 -9.556 1.00 91.12 158 LEU A C 1
ATOM 1284 O O . LEU A 1 158 ? 4.582 -1.713 -9.921 1.00 91.12 158 LEU A O 1
ATOM 1288 N N . ASP A 1 159 ? 5.950 0.014 -10.392 1.00 88.56 159 ASP A N 1
ATOM 1289 C CA . ASP A 1 159 ? 5.752 0.015 -11.845 1.00 88.56 159 ASP A CA 1
ATOM 1290 C C . ASP A 1 159 ? 6.955 -0.477 -12.666 1.00 88.56 159 ASP A C 1
ATOM 1292 O O . ASP A 1 159 ? 6.824 -0.618 -13.882 1.00 88.56 159 ASP A O 1
ATOM 1296 N N . ASN A 1 160 ? 8.068 -0.820 -12.001 1.00 89.38 160 ASN A N 1
ATOM 1297 C CA . ASN A 1 160 ? 9.329 -1.272 -12.603 1.00 89.38 160 ASN A CA 1
ATOM 1298 C C . ASN A 1 160 ? 10.065 -0.196 -1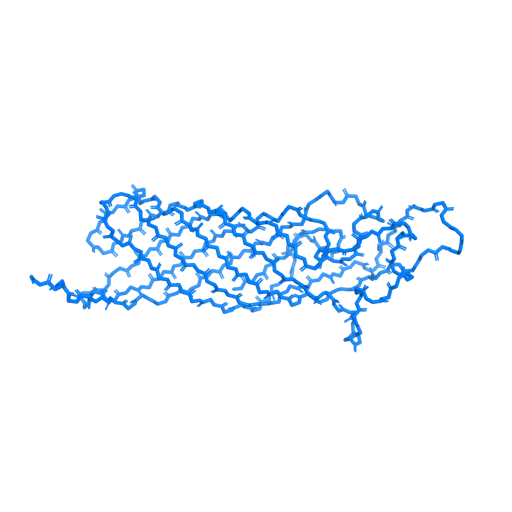3.433 1.00 89.38 160 ASN A C 1
ATOM 1300 O O . ASN A 1 160 ? 10.909 -0.554 -14.248 1.00 89.38 160 ASN A O 1
ATOM 1304 N N . ILE A 1 161 ? 9.785 1.093 -13.215 1.00 89.88 161 ILE A N 1
ATOM 1305 C CA . ILE A 1 161 ? 10.475 2.189 -13.908 1.00 89.88 161 ILE A CA 1
ATOM 1306 C C . ILE A 1 161 ? 11.681 2.707 -13.113 1.00 89.88 161 ILE A C 1
ATOM 1308 O O . ILE A 1 161 ? 12.775 2.771 -13.672 1.00 89.88 161 ILE A O 1
ATOM 1312 N N . SER A 1 162 ? 11.500 3.022 -11.823 1.00 89.31 162 SER A N 1
ATOM 1313 C CA . SER A 1 162 ? 12.556 3.457 -10.889 1.00 89.31 162 SER A CA 1
ATOM 1314 C C . SER A 1 162 ? 13.578 4.420 -11.517 1.00 89.31 162 SER A C 1
ATOM 1316 O O . SER A 1 162 ? 13.209 5.538 -11.867 1.00 89.31 162 SER A O 1
ATOM 1318 N N . ASN A 1 163 ? 14.838 4.006 -11.710 1.00 88.62 163 ASN A N 1
ATOM 1319 C CA . ASN A 1 163 ? 15.914 4.862 -12.227 1.00 88.62 163 ASN A CA 1
ATOM 1320 C C . ASN A 1 163 ? 15.655 5.444 -13.629 1.00 88.62 163 ASN A C 1
ATOM 1322 O O . ASN A 1 163 ? 16.267 6.450 -13.977 1.00 88.62 163 ASN A O 1
ATOM 1326 N N . LEU A 1 164 ? 14.779 4.828 -14.430 1.00 87.81 164 LEU A N 1
ATOM 1327 C CA . LEU A 1 164 ? 14.394 5.336 -15.753 1.00 87.81 164 LEU A CA 1
ATOM 1328 C C . LEU A 1 164 ? 13.337 6.449 -15.688 1.00 87.81 164 LEU A C 1
ATOM 1330 O O . LEU A 1 164 ? 13.019 7.046 -16.717 1.00 87.81 164 LEU A O 1
ATOM 1334 N N . GLY A 1 165 ? 12.748 6.679 -14.515 1.00 84.44 165 GLY A N 1
ATOM 1335 C CA . GLY A 1 165 ? 11.670 7.632 -14.282 1.00 84.44 165 GLY A CA 1
ATOM 1336 C C . GLY A 1 165 ? 12.076 8.794 -13.383 1.00 84.44 165 GLY A C 1
ATOM 1337 O O . GLY A 1 165 ? 13.190 8.882 -12.871 1.00 84.44 165 GLY A O 1
ATOM 1338 N N . ASP A 1 166 ? 11.119 9.693 -13.167 1.00 82.94 166 ASP A N 1
ATOM 1339 C CA . ASP A 1 166 ? 11.292 10.885 -12.331 1.00 82.94 166 ASP A CA 1
ATOM 1340 C C . ASP A 1 166 ? 10.658 10.709 -10.937 1.00 82.94 166 ASP A C 1
ATOM 1342 O O . ASP A 1 166 ? 10.913 11.487 -10.002 1.00 82.94 166 ASP A O 1
ATOM 1346 N N . SER A 1 167 ? 9.783 9.712 -10.773 1.00 79.69 167 SER A N 1
ATOM 1347 C CA . SER A 1 167 ? 9.070 9.461 -9.527 1.00 79.69 167 SER A CA 1
ATOM 1348 C C . SER A 1 167 ? 9.989 8.847 -8.475 1.00 79.69 167 SER A C 1
ATOM 1350 O O . SER A 1 167 ? 10.430 7.711 -8.561 1.00 79.69 167 SER A O 1
ATOM 1352 N N . LYS A 1 168 ? 10.210 9.577 -7.378 1.00 79.00 168 LYS A N 1
ATOM 1353 C CA . LYS A 1 168 ? 11.082 9.097 -6.292 1.00 79.00 168 LYS A CA 1
ATOM 1354 C C . LYS A 1 168 ? 10.455 8.030 -5.394 1.00 79.00 168 LYS A C 1
ATOM 1356 O O . LYS A 1 168 ? 11.185 7.362 -4.666 1.00 79.00 168 LYS A O 1
ATOM 1361 N N . LYS A 1 169 ? 9.119 7.981 -5.301 1.00 86.62 169 LYS A N 1
ATOM 1362 C CA . LYS A 1 169 ? 8.388 7.053 -4.421 1.00 86.62 169 LYS A CA 1
ATOM 1363 C C . LYS A 1 169 ? 6.991 6.770 -4.934 1.00 86.62 169 LYS A C 1
ATOM 1365 O O . LYS A 1 169 ? 6.182 7.683 -5.124 1.00 86.62 169 LYS A O 1
ATOM 1370 N N . ASP A 1 170 ? 6.678 5.492 -4.953 1.00 90.56 170 ASP A N 1
ATOM 1371 C CA . ASP A 1 170 ? 5.382 4.971 -5.308 1.00 90.56 170 ASP A CA 1
ATOM 1372 C C . ASP A 1 170 ? 4.404 4.980 -4.140 1.00 90.56 170 ASP A C 1
ATOM 1374 O O . ASP A 1 170 ? 4.731 4.669 -2.986 1.00 90.56 170 ASP A O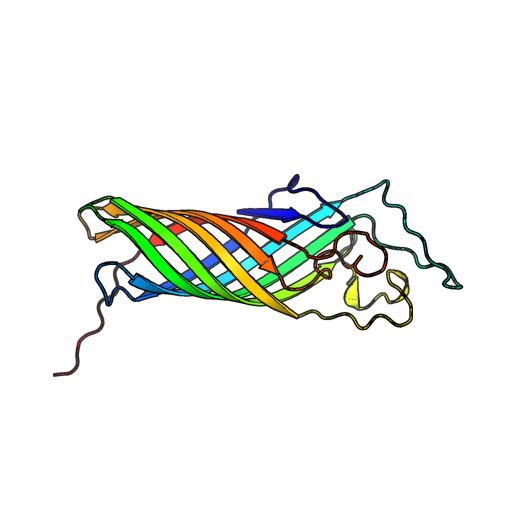 1
ATOM 1378 N N . ASN A 1 171 ? 3.156 5.318 -4.450 1.00 94.56 171 ASN A N 1
ATOM 1379 C CA . ASN A 1 171 ? 2.098 5.427 -3.458 1.00 94.56 171 ASN A CA 1
ATOM 1380 C C . ASN A 1 171 ? 0.821 4.750 -3.942 1.00 94.56 171 ASN A C 1
ATOM 1382 O O . ASN A 1 171 ? 0.434 4.849 -5.107 1.00 94.56 171 ASN A O 1
ATOM 1386 N N . ILE A 1 172 ? 0.128 4.097 -3.013 1.00 96.12 172 ILE A N 1
ATOM 1387 C CA . ILE A 1 172 ? -1.167 3.472 -3.281 1.00 96.12 172 ILE A CA 1
ATOM 1388 C C . ILE A 1 172 ? -2.238 4.199 -2.472 1.00 96.12 172 ILE A C 1
ATOM 1390 O O . ILE A 1 172 ? -2.217 4.174 -1.245 1.00 96.12 172 ILE A O 1
ATOM 1394 N N . LEU A 1 173 ? -3.203 4.813 -3.149 1.00 97.00 173 LEU A N 1
ATOM 1395 C CA . LEU A 1 173 ? -4.438 5.302 -2.545 1.00 97.00 173 LEU A CA 1
ATOM 1396 C C . LEU A 1 173 ? -5.407 4.129 -2.392 1.00 97.00 173 LEU A C 1
ATOM 1398 O O . LEU A 1 173 ? -5.743 3.470 -3.370 1.00 97.00 173 LEU A O 1
ATOM 1402 N N . ALA A 1 174 ? -5.891 3.878 -1.183 1.00 96.56 174 ALA A N 1
ATOM 1403 C CA . ALA A 1 174 ? -6.776 2.772 -0.857 1.00 96.56 174 ALA A CA 1
ATOM 1404 C C . ALA A 1 174 ? -8.091 3.267 -0.243 1.00 96.56 174 ALA A C 1
ATOM 1406 O O . ALA A 1 174 ? -8.103 4.025 0.726 1.00 96.56 174 ALA A O 1
ATOM 1407 N N . PHE A 1 175 ? -9.202 2.757 -0.771 1.00 96.88 175 PHE A N 1
ATOM 1408 C CA . PHE A 1 175 ? -10.537 2.871 -0.192 1.00 96.88 175 PHE A CA 1
ATOM 1409 C C . PHE A 1 175 ? -11.002 1.497 0.276 1.00 96.88 175 PHE A C 1
ATOM 1411 O O . PHE A 1 175 ? -11.032 0.540 -0.508 1.00 96.88 175 PHE A O 1
ATOM 1418 N N . ARG A 1 176 ? -11.368 1.384 1.550 1.00 96.38 176 ARG A N 1
ATOM 1419 C CA . ARG A 1 176 ? -11.788 0.128 2.171 1.00 96.38 176 ARG A CA 1
ATOM 1420 C C . ARG A 1 176 ? -13.201 0.253 2.726 1.00 96.38 176 ARG A C 1
ATOM 1422 O O . ARG A 1 176 ? -13.527 1.229 3.397 1.00 96.38 176 ARG A O 1
ATOM 1429 N N . LEU A 1 177 ? -14.000 -0.774 2.461 1.00 97.56 177 LEU A N 1
ATOM 1430 C CA . LEU A 1 177 ? -15.232 -1.079 3.175 1.00 97.56 177 LEU A CA 1
ATOM 1431 C C . LEU A 1 177 ? -14.953 -2.344 3.990 1.00 97.56 177 LEU A C 1
ATOM 1433 O O . LEU A 1 177 ? -14.424 -3.308 3.433 1.00 97.56 177 LEU A O 1
ATOM 1437 N N . ALA A 1 178 ? -15.276 -2.339 5.278 1.00 97.12 178 ALA A N 1
ATOM 1438 C CA . ALA A 1 178 ? -15.010 -3.471 6.159 1.00 97.12 178 ALA A CA 1
ATOM 1439 C C . ALA A 1 178 ? -16.196 -3.773 7.074 1.00 97.12 178 ALA A C 1
ATOM 1441 O O . ALA A 1 178 ? -16.931 -2.875 7.487 1.00 97.12 178 ALA A O 1
ATOM 1442 N N . PHE A 1 179 ? -16.335 -5.047 7.433 1.00 97.38 179 PHE A N 1
ATOM 1443 C CA . PHE A 1 179 ? -17.277 -5.515 8.442 1.00 97.38 179 PHE A CA 1
ATOM 1444 C C . PHE A 1 179 ? -16.507 -5.938 9.690 1.00 97.38 179 PHE A C 1
ATOM 1446 O O . PHE A 1 179 ? -15.545 -6.697 9.615 1.00 97.38 179 PHE A O 1
ATOM 1453 N N . PHE A 1 180 ? -16.942 -5.444 10.841 1.00 96.06 180 PHE A N 1
ATOM 1454 C CA . PHE A 1 180 ? -16.353 -5.739 12.137 1.00 96.06 180 PHE A CA 1
ATOM 1455 C C . PHE A 1 180 ? -17.221 -6.755 12.858 1.00 96.06 180 PHE A C 1
ATOM 1457 O O . PHE A 1 180 ? -18.412 -6.523 13.086 1.00 96.06 180 PHE A O 1
ATOM 1464 N N . VAL A 1 181 ? -16.591 -7.854 13.258 1.00 95.75 181 VAL A N 1
ATOM 1465 C CA . VAL A 1 181 ? -17.204 -8.890 14.083 1.00 95.75 181 VAL A CA 1
ATOM 1466 C C . VAL A 1 181 ? -16.585 -8.805 15.480 1.00 95.75 181 VAL A C 1
ATOM 1468 O O . VAL A 1 181 ? -15.360 -8.880 15.603 1.00 95.75 181 VAL A O 1
ATOM 1471 N N . PRO A 1 182 ? -17.388 -8.615 16.542 1.00 92.56 182 PRO A N 1
ATOM 1472 C CA . PRO A 1 182 ? -16.864 -8.571 17.899 1.00 92.56 182 PRO A CA 1
ATOM 1473 C C . PRO A 1 182 ? -16.368 -9.960 18.321 1.00 92.56 182 PRO A C 1
ATOM 1475 O O . PRO A 1 182 ? -17.131 -10.923 18.342 1.00 92.56 182 PRO A O 1
ATOM 1478 N N . VAL A 1 183 ? -15.094 -10.052 18.705 1.00 90.44 183 VAL A N 1
ATOM 1479 C CA . VAL A 1 183 ? -14.487 -11.273 19.254 1.00 90.44 183 VAL A CA 1
ATOM 1480 C C . VAL A 1 183 ? -14.236 -11.065 20.745 1.00 90.44 183 VAL A C 1
ATOM 1482 O O . VAL A 1 183 ? -13.636 -10.066 21.143 1.00 90.44 183 VAL A O 1
ATOM 1485 N N . LYS A 1 184 ? -14.704 -11.999 21.576 1.00 84.62 184 LYS A N 1
ATOM 1486 C CA . LYS A 1 184 ? 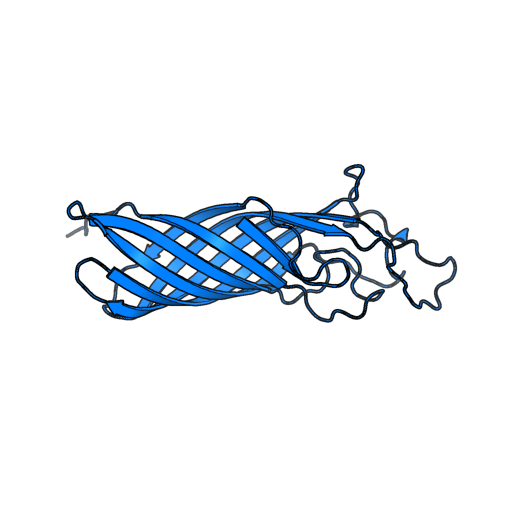-14.414 -12.040 23.014 1.00 84.62 184 LYS A CA 1
ATOM 1487 C C . LYS A 1 184 ? -13.470 -13.202 23.279 1.00 84.62 184 LYS A C 1
ATOM 1489 O O . LYS A 1 184 ? -13.828 -14.345 23.006 1.00 84.62 184 LYS A O 1
ATOM 1494 N N . PHE A 1 185 ? -12.294 -12.915 23.818 1.00 73.38 185 PHE A N 1
ATOM 1495 C CA . PHE A 1 185 ? -11.435 -13.948 24.384 1.00 73.38 185 PHE A CA 1
ATOM 1496 C C . PHE A 1 185 ? -11.892 -14.185 25.827 1.00 73.38 185 PHE A C 1
ATOM 1498 O O . PHE A 1 185 ? -12.204 -13.224 26.530 1.00 73.38 185 PHE A O 1
ATOM 1505 N N . LYS A 1 186 ? -12.033 -15.449 26.242 1.00 63.47 186 LYS A N 1
ATOM 1506 C CA . LYS A 1 186 ? -12.225 -15.766 27.661 1.00 63.47 186 LYS A CA 1
ATOM 1507 C C . LYS A 1 186 ? -10.930 -15.392 28.371 1.00 63.47 186 LYS A C 1
ATOM 1509 O O . LYS A 1 186 ? -9.883 -15.912 27.999 1.00 63.47 186 LYS A O 1
ATOM 1514 N N . ASP A 1 187 ? -11.013 -14.513 29.357 1.00 65.25 187 ASP A N 1
ATOM 1515 C CA . ASP A 1 187 ? -9.923 -14.349 30.308 1.00 65.25 187 ASP A CA 1
ATOM 1516 C C . ASP A 1 187 ? -9.857 -15.650 31.128 1.00 65.25 187 ASP A C 1
ATOM 1518 O O . ASP A 1 187 ? -10.853 -16.045 31.744 1.00 65.25 187 ASP A O 1
ATOM 1522 N N . GLU A 1 188 ? -8.736 -16.371 31.055 1.00 52.31 188 GLU A N 1
ATOM 1523 C CA . GLU A 1 188 ? -8.447 -17.447 32.006 1.00 52.31 188 GLU A CA 1
ATOM 1524 C C . GLU A 1 188 ? -8.283 -16.799 33.387 1.00 52.31 188 GLU A C 1
ATOM 1526 O O . GLU A 1 188 ? -7.510 -15.851 33.540 1.00 52.31 188 GLU A O 1
ATOM 1531 N N . GLN A 1 189 ? -9.112 -17.243 34.339 1.00 43.84 189 GLN A N 1
ATOM 1532 C CA . GLN A 1 189 ? -9.114 -16.788 35.732 1.00 43.84 189 GLN A CA 1
ATOM 1533 C C . GLN A 1 189 ? -7.919 -17.341 36.500 1.00 43.84 189 GLN A C 1
ATOM 1535 O O . GLN A 1 189 ? -7.590 -18.529 36.279 1.00 43.84 189 GLN A O 1
#

Organism: NCBI:txid1237149

Secondary structure (DSSP, 8-state):
-EEEEETTEES---B-EEEEEEEE--SSSEEEEEEEEEEEEEEE-TT-------SSPP---SEEEEEEEEEEEEEEEEEEE-SSEEEEEEEEEEEEEEEEE-TTS-BTTT-GGGS-TT----SEEEEEEEEEEEEEEPTTS-EEEEEEEEEEES-S-SSS-GGGSS-S--EEEEEEEEEE----PPPP-

Foldseek 3Di:
DKEKDAQQDDRPDDWDKDKDKDWAPPDDFKIKMKMKIKIKYKGADPPDDFDDPDPVAADAARIKIKIKIKIKMKIWGFPDDDPFKTKTKIKIKIKMFMFIAGPVRHTLQPPCSNEDNPDDDDRMWMWIKIKIKMWTADPVRKIKMKMWIKTWTCDNPRRPCDVRGDGRTMMMIDIDIDIGDDDDDDDDD